Protein AF-A0A7C1UWU3-F1 (afdb_monomer_lite)

Structure (mmCIF, N/CA/C/O backbone):
data_AF-A0A7C1UWU3-F1
#
_entry.id   AF-A0A7C1UWU3-F1
#
loop_
_atom_site.group_PDB
_atom_site.id
_atom_site.type_symbol
_atom_site.label_atom_id
_atom_site.label_alt_id
_atom_site.label_comp_id
_atom_site.label_asym_id
_atom_site.label_entity_id
_atom_site.label_seq_id
_atom_site.pdbx_PDB_ins_code
_atom_site.Cartn_x
_atom_site.Cartn_y
_atom_site.Cartn_z
_atom_site.occupancy
_atom_site.B_iso_or_equiv
_atom_site.auth_seq_id
_atom_site.auth_comp_id
_atom_site.auth_asym_id
_atom_site.auth_atom_id
_atom_site.pdbx_PDB_model_num
ATOM 1 N N . ALA A 1 1 ? 28.062 -10.929 0.035 1.00 31.78 1 ALA A N 1
ATOM 2 C CA . ALA A 1 1 ? 28.561 -9.542 -0.104 1.00 31.78 1 ALA A CA 1
ATOM 3 C C . ALA A 1 1 ? 27.379 -8.578 -0.247 1.00 31.78 1 ALA A C 1
ATOM 5 O O . ALA A 1 1 ? 26.694 -8.608 -1.262 1.00 31.78 1 ALA A O 1
ATOM 6 N N . LYS A 1 2 ? 27.080 -7.777 0.787 1.00 27.52 2 LYS A N 1
ATOM 7 C CA . LYS A 1 2 ? 25.961 -6.815 0.795 1.00 27.52 2 LYS A CA 1
ATOM 8 C C . LYS A 1 2 ? 26.281 -5.651 -0.159 1.00 27.52 2 LYS A C 1
ATOM 10 O O . LYS A 1 2 ? 27.180 -4.862 0.123 1.00 27.52 2 LYS A O 1
ATOM 15 N N . ARG A 1 3 ? 25.595 -5.556 -1.307 1.00 27.92 3 ARG A N 1
ATOM 16 C CA . ARG A 1 3 ? 25.769 -4.448 -2.267 1.00 27.92 3 ARG A CA 1
ATOM 17 C C . ARG A 1 3 ? 25.262 -3.142 -1.642 1.00 27.92 3 ARG A C 1
ATOM 19 O O . ARG A 1 3 ? 24.069 -3.000 -1.390 1.00 27.92 3 ARG A O 1
ATOM 26 N N . LYS A 1 4 ? 26.171 -2.189 -1.404 1.00 30.41 4 LYS A N 1
ATOM 27 C CA . LYS A 1 4 ? 25.843 -0.814 -0.994 1.00 30.41 4 LYS A CA 1
ATOM 28 C C . LYS A 1 4 ? 24.958 -0.162 -2.069 1.00 30.41 4 LYS A C 1
ATOM 30 O O . LYS A 1 4 ? 25.398 0.007 -3.205 1.00 30.41 4 LYS A O 1
ATOM 35 N N . ARG A 1 5 ? 23.715 0.191 -1.709 1.00 31.50 5 ARG A N 1
ATOM 36 C CA . ARG A 1 5 ? 22.799 1.013 -2.521 1.00 31.50 5 ARG A CA 1
ATOM 37 C C . ARG A 1 5 ? 23.449 2.386 -2.734 1.00 31.50 5 ARG A C 1
ATOM 39 O O . ARG A 1 5 ? 23.660 3.122 -1.774 1.00 31.50 5 ARG A O 1
ATOM 46 N N . ARG A 1 6 ? 23.769 2.733 -3.983 1.00 30.64 6 ARG A N 1
ATOM 47 C CA . ARG A 1 6 ? 24.057 4.120 -4.370 1.00 30.64 6 ARG A CA 1
ATOM 48 C C . ARG A 1 6 ? 22.711 4.848 -4.365 1.00 30.64 6 ARG A C 1
ATOM 50 O O . ARG A 1 6 ? 21.836 4.496 -5.150 1.00 30.64 6 ARG A O 1
ATOM 57 N N . LEU A 1 7 ? 22.531 5.791 -3.440 1.00 33.50 7 LEU A N 1
ATOM 58 C CA . LEU A 1 7 ? 21.399 6.717 -3.442 1.00 33.50 7 LEU A C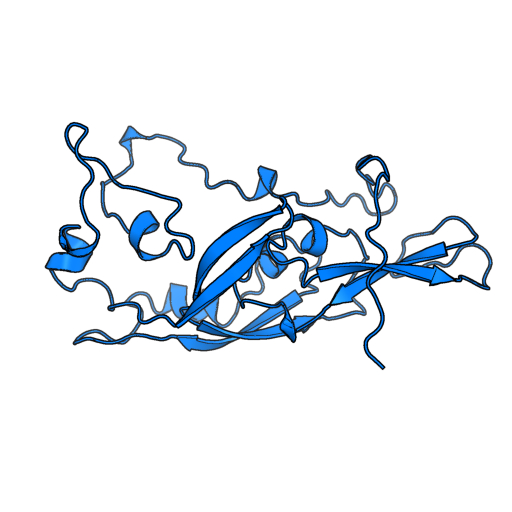A 1
ATOM 59 C C . LEU A 1 7 ? 21.417 7.474 -4.773 1.00 33.50 7 LEU A C 1
ATOM 61 O O . LEU A 1 7 ? 22.346 8.237 -5.034 1.00 33.50 7 LEU A O 1
ATOM 65 N N . ALA A 1 8 ? 20.417 7.227 -5.618 1.00 32.91 8 ALA A N 1
ATOM 66 C CA . ALA A 1 8 ? 20.172 8.009 -6.818 1.00 32.91 8 ALA A CA 1
ATOM 67 C C . ALA A 1 8 ? 19.650 9.387 -6.386 1.00 32.91 8 ALA A C 1
ATOM 69 O O . ALA A 1 8 ? 18.446 9.614 -6.302 1.00 32.91 8 ALA A O 1
ATOM 70 N N . LYS A 1 9 ? 20.569 10.288 -6.025 1.00 35.19 9 LYS A N 1
ATOM 71 C CA . LYS A 1 9 ? 20.257 11.706 -5.870 1.00 35.19 9 LYS A CA 1
ATOM 72 C C . LYS A 1 9 ? 20.085 12.328 -7.255 1.00 35.19 9 LYS A C 1
ATOM 74 O O . LYS A 1 9 ? 20.910 12.112 -8.136 1.00 35.19 9 LYS A O 1
ATOM 79 N N . GLU A 1 10 ? 19.009 13.102 -7.374 1.00 32.78 10 GLU A N 1
ATOM 80 C CA . GLU A 1 10 ? 18.811 14.164 -8.366 1.00 32.78 10 GLU A CA 1
ATOM 81 C C . GLU A 1 10 ? 18.705 13.705 -9.827 1.00 32.78 10 GLU A C 1
ATOM 83 O O . GLU A 1 10 ? 19.495 14.071 -10.689 1.00 32.78 10 GLU A O 1
ATOM 88 N N . ILE A 1 11 ? 17.643 12.957 -10.140 1.00 33.44 11 ILE A N 1
ATOM 89 C CA . ILE A 1 11 ? 17.090 12.959 -11.499 1.00 33.44 11 ILE A CA 1
ATOM 90 C C . ILE A 1 11 ? 15.682 13.526 -11.401 1.00 33.44 11 ILE A C 1
ATOM 92 O O . ILE A 1 11 ? 14.791 12.919 -10.806 1.00 33.44 11 ILE A O 1
ATOM 96 N N . ASN A 1 12 ? 15.538 14.726 -11.959 1.00 33.09 12 ASN A N 1
ATOM 97 C CA . ASN A 1 12 ? 14.307 15.492 -12.061 1.00 33.09 12 ASN A CA 1
ATOM 98 C C . ASN A 1 12 ? 13.163 14.548 -12.470 1.00 33.09 12 ASN A C 1
ATOM 100 O O . ASN A 1 12 ? 13.250 13.885 -13.507 1.00 33.09 12 ASN A O 1
ATOM 104 N N . GLN A 1 13 ? 12.126 14.441 -11.633 1.00 40.03 13 GLN A N 1
ATOM 105 C CA . GLN A 1 13 ? 10.948 13.587 -11.833 1.00 40.03 13 GLN A CA 1
ATOM 106 C C . GLN A 1 13 ? 10.052 14.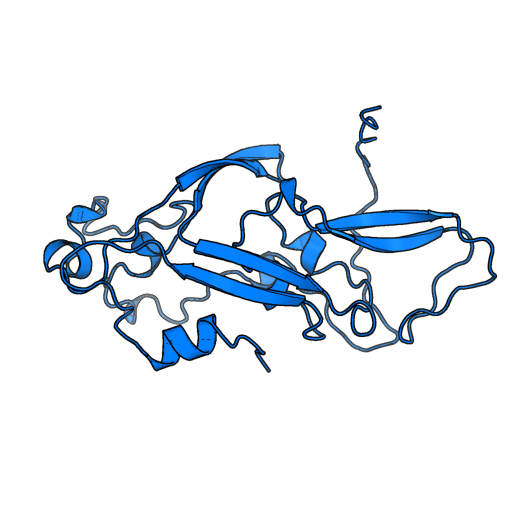141 -12.954 1.00 40.03 13 GLN A C 1
ATOM 108 O O . GLN A 1 13 ? 8.842 14.269 -12.796 1.00 40.03 13 GLN A O 1
ATOM 113 N N . ALA A 1 14 ? 10.640 14.494 -14.097 1.00 36.50 14 ALA A N 1
ATOM 114 C CA . ALA A 1 14 ? 9.899 14.851 -15.285 1.00 36.50 14 ALA A CA 1
ATOM 115 C C . ALA A 1 14 ? 9.075 13.624 -15.676 1.00 36.50 14 ALA A C 1
ATOM 117 O O . ALA A 1 14 ? 9.607 12.605 -16.119 1.00 36.50 14 ALA A O 1
ATOM 118 N N . THR A 1 15 ? 7.777 13.723 -15.400 1.00 37.53 15 THR A N 1
ATOM 119 C CA . THR A 1 15 ? 6.700 12.833 -15.811 1.00 37.53 15 THR A CA 1
ATOM 120 C C . THR A 1 15 ? 7.034 12.239 -17.170 1.00 37.53 15 THR A C 1
ATOM 122 O O . THR A 1 15 ? 6.960 12.928 -18.187 1.00 37.53 15 THR A O 1
ATOM 125 N N . ILE A 1 16 ? 7.415 10.961 -17.199 1.00 41.34 16 ILE A N 1
ATOM 126 C CA . ILE A 1 16 ? 7.408 10.212 -18.449 1.00 41.34 16 ILE A CA 1
ATOM 127 C C . ILE A 1 16 ? 5.922 10.056 -18.765 1.00 41.34 16 ILE A C 1
ATOM 129 O O . ILE A 1 16 ? 5.269 9.132 -18.286 1.00 41.34 16 ILE A O 1
ATOM 133 N N . LYS A 1 17 ? 5.357 11.013 -19.511 1.00 41.16 17 LYS A N 1
ATOM 134 C CA . LYS A 1 17 ? 4.205 10.709 -20.355 1.00 41.16 17 LYS A CA 1
ATOM 135 C C . LYS A 1 17 ? 4.732 9.627 -21.278 1.00 41.16 17 LYS A C 1
ATOM 137 O O . LYS A 1 17 ? 5.687 9.908 -21.987 1.00 41.16 17 LYS A O 1
ATOM 142 N N . ILE A 1 18 ? 4.221 8.404 -21.187 1.00 50.25 18 ILE A N 1
ATOM 143 C CA . ILE A 1 18 ? 4.578 7.341 -22.129 1.00 50.25 18 ILE A CA 1
ATOM 144 C C . ILE A 1 18 ? 3.752 7.640 -23.381 1.00 50.25 18 ILE A C 1
ATOM 146 O O . ILE A 1 18 ? 2.575 7.270 -23.417 1.00 50.25 18 ILE A O 1
ATOM 150 N N . PRO A 1 19 ? 4.286 8.391 -24.362 1.00 46.34 19 PRO A N 1
ATOM 151 C CA . PRO A 1 19 ? 3.475 8.937 -25.445 1.00 46.34 19 PRO A CA 1
ATOM 152 C C . PRO A 1 19 ? 3.012 7.811 -26.376 1.00 46.34 19 PRO A C 1
ATOM 154 O O . PRO A 1 19 ? 1.956 7.912 -26.986 1.00 46.34 19 PRO A O 1
ATOM 157 N N . ASP A 1 20 ? 3.765 6.709 -26.397 1.00 47.09 20 ASP A N 1
ATOM 158 C CA . ASP A 1 20 ? 3.619 5.618 -27.356 1.00 47.09 20 ASP A CA 1
ATOM 159 C C . ASP A 1 20 ? 2.424 4.694 -27.066 1.00 47.09 20 ASP A C 1
ATOM 161 O O . ASP A 1 20 ? 2.007 3.949 -27.945 1.00 47.09 20 ASP A O 1
ATOM 165 N N . VAL A 1 21 ? 1.848 4.728 -25.853 1.00 54.28 21 VAL A N 1
ATOM 166 C CA . VAL A 1 21 ? 0.765 3.798 -25.452 1.00 54.28 21 VAL A CA 1
ATOM 167 C C . VAL A 1 21 ? -0.478 4.504 -24.897 1.00 54.28 21 VAL A C 1
ATOM 169 O O . VAL A 1 21 ? -1.452 3.843 -24.554 1.00 54.28 21 VAL A O 1
ATOM 172 N N . GLY A 1 22 ? -0.466 5.838 -24.773 1.00 57.88 22 GLY A N 1
ATOM 173 C CA . GLY A 1 22 ? -1.615 6.605 -24.267 1.00 57.88 22 GLY A CA 1
ATOM 174 C C . GLY A 1 22 ? -1.996 6.320 -22.805 1.00 57.88 22 GLY A C 1
ATOM 175 O O . GLY A 1 22 ? -3.115 6.614 -22.395 1.00 57.88 22 GLY A O 1
ATOM 176 N N . ILE A 1 23 ? -1.089 5.748 -22.004 1.00 62.03 23 ILE A N 1
ATOM 177 C CA . ILE A 1 23 ? -1.356 5.358 -20.611 1.00 62.03 23 ILE A CA 1
ATOM 178 C C . ILE A 1 23 ? -0.848 6.440 -19.651 1.00 62.03 23 ILE A C 1
ATOM 180 O O . ILE A 1 23 ? 0.330 6.803 -19.666 1.00 62.03 23 ILE A O 1
ATOM 184 N N . LYS A 1 24 ? -1.735 6.927 -18.775 1.00 69.56 24 LYS A N 1
ATOM 185 C CA . LYS A 1 24 ? -1.379 7.835 -17.677 1.00 69.56 24 LYS A CA 1
ATOM 186 C C . LYS A 1 24 ? -0.633 7.059 -16.585 1.00 69.56 24 LYS A C 1
ATOM 188 O O . LYS A 1 24 ? -1.135 6.065 -16.067 1.00 69.56 24 LYS A O 1
ATOM 193 N N . THR A 1 25 ? 0.550 7.535 -16.207 1.00 73.19 25 THR A N 1
ATOM 194 C CA . THR A 1 25 ? 1.254 7.058 -15.008 1.00 73.19 25 THR A CA 1
ATOM 195 C C . THR A 1 25 ? 0.468 7.461 -13.764 1.00 73.19 25 THR A C 1
ATOM 197 O O . THR A 1 25 ? 0.116 8.630 -13.616 1.00 73.19 25 THR A O 1
ATOM 200 N N . ILE A 1 26 ? 0.207 6.497 -12.882 1.00 82.12 26 ILE A N 1
ATOM 201 C CA . ILE A 1 26 ? -0.526 6.710 -11.631 1.00 82.12 26 ILE A CA 1
ATOM 202 C C . ILE A 1 26 ? 0.466 7.133 -10.553 1.00 82.12 26 ILE A C 1
ATOM 204 O O . ILE A 1 26 ? 1.499 6.490 -10.354 1.00 82.12 26 ILE A O 1
ATOM 208 N N . THR A 1 27 ? 0.146 8.221 -9.867 1.00 84.75 27 THR A N 1
ATOM 209 C CA . THR A 1 27 ? 0.944 8.794 -8.785 1.00 84.75 27 THR A CA 1
ATOM 210 C C . THR A 1 27 ? 0.218 8.664 -7.451 1.00 84.75 27 THR A C 1
ATOM 212 O O . THR A 1 27 ? -0.960 8.318 -7.389 1.00 84.75 27 THR A O 1
ATOM 215 N N . THR A 1 28 ? 0.905 8.979 -6.355 1.00 82.19 28 THR A N 1
ATOM 216 C CA . THR A 1 28 ? 0.288 8.999 -5.020 1.00 82.19 28 THR A CA 1
ATOM 217 C C . THR A 1 28 ? -0.867 10.005 -4.927 1.00 82.19 28 THR A C 1
ATOM 219 O O . THR A 1 28 ? -1.817 9.771 -4.185 1.00 82.19 28 THR A O 1
ATOM 222 N N . GLU A 1 29 ? -0.826 11.093 -5.704 1.00 83.62 29 GLU A N 1
ATOM 223 C CA . GLU A 1 29 ? -1.907 12.086 -5.784 1.00 83.62 29 GLU A CA 1
ATOM 224 C C . GLU A 1 29 ? -3.195 11.495 -6.368 1.00 83.62 29 GLU A C 1
ATOM 226 O O . GLU A 1 29 ? -4.283 11.811 -5.896 1.00 83.62 29 GLU A O 1
ATOM 231 N N . ASP A 1 30 ? -3.070 10.576 -7.330 1.00 81.56 30 ASP A N 1
ATOM 232 C CA . ASP A 1 30 ? -4.206 9.882 -7.942 1.00 81.56 30 ASP A CA 1
ATOM 233 C C . ASP A 1 30 ? -4.850 8.844 -6.995 1.00 81.56 30 ASP A C 1
ATOM 235 O O . ASP A 1 30 ? -5.969 8.404 -7.241 1.00 81.56 30 ASP A O 1
ATOM 239 N N . LEU A 1 31 ? -4.165 8.446 -5.911 1.00 75.50 31 LEU A N 1
ATOM 240 C CA . LEU A 1 31 ? -4.648 7.461 -4.928 1.00 75.50 31 LEU A CA 1
ATOM 241 C C . LEU A 1 31 ? -5.271 8.092 -3.672 1.00 75.50 31 LEU A C 1
ATOM 243 O O . LEU A 1 31 ? -5.634 7.372 -2.735 1.00 75.50 31 LEU A O 1
ATOM 247 N N . LYS A 1 32 ? -5.376 9.423 -3.610 1.00 79.44 32 LYS A N 1
ATOM 248 C CA . LYS A 1 32 ? -5.975 10.114 -2.464 1.00 79.44 32 LYS A CA 1
ATOM 249 C C . LYS A 1 32 ? -7.465 9.760 -2.354 1.00 79.44 32 LYS A C 1
ATOM 251 O O . LYS A 1 32 ? -8.198 9.966 -3.321 1.00 79.44 32 LYS A O 1
ATOM 256 N N . PRO A 1 33 ? -7.943 9.263 -1.194 1.00 74.38 33 PRO A N 1
ATOM 257 C CA . PRO A 1 33 ? -9.369 9.045 -0.982 1.00 74.38 33 PRO A CA 1
ATOM 258 C C . PRO A 1 33 ? -10.139 10.356 -1.169 1.00 74.38 33 PRO A C 1
ATOM 260 O O . PRO A 1 33 ? -9.823 11.356 -0.524 1.00 74.38 33 PRO A O 1
ATOM 263 N N . TYR A 1 34 ? -11.142 10.346 -2.044 1.00 74.56 34 TYR A N 1
ATOM 264 C CA . TYR A 1 34 ? -12.033 11.478 -2.276 1.00 74.56 34 TYR A CA 1
ATOM 265 C C . TYR A 1 34 ? -13.351 11.247 -1.536 1.00 74.56 34 TYR A C 1
ATOM 267 O O . TYR A 1 34 ? -13.994 10.215 -1.722 1.00 74.56 34 TYR A O 1
ATOM 275 N N . ILE A 1 35 ? -13.740 12.203 -0.693 1.00 73.38 35 ILE A N 1
ATOM 276 C CA . ILE A 1 35 ? -15.061 12.254 -0.060 1.00 73.38 35 ILE A CA 1
ATOM 277 C C . ILE A 1 35 ? -15.828 13.372 -0.781 1.00 73.38 35 ILE A C 1
ATOM 279 O O . ILE A 1 35 ? -15.511 14.538 -0.542 1.00 73.38 35 ILE A O 1
ATOM 283 N N . PRO A 1 36 ? -16.780 13.052 -1.683 1.00 70.69 36 PRO A N 1
ATOM 284 C CA . PRO A 1 36 ? -17.438 14.056 -2.522 1.00 70.69 36 PRO A CA 1
ATOM 285 C C . PRO A 1 36 ? -18.215 15.102 -1.729 1.00 70.69 36 PRO A C 1
ATOM 287 O O . PRO A 1 36 ? -18.160 16.288 -2.044 1.00 70.69 36 PRO A O 1
ATOM 290 N N . ASN A 1 37 ? -18.903 14.658 -0.678 1.00 83.38 37 ASN A N 1
ATOM 291 C CA . ASN A 1 37 ? -19.651 15.507 0.229 1.00 83.38 37 ASN A CA 1
ATOM 292 C C . ASN A 1 37 ? -19.343 15.094 1.675 1.00 83.38 37 ASN A C 1
ATOM 294 O O . ASN A 1 37 ? -19.708 13.993 2.093 1.00 83.38 37 ASN A O 1
ATOM 298 N N . PRO A 1 38 ? -18.689 15.958 2.464 1.00 80.06 38 PRO A N 1
ATOM 299 C CA . PRO A 1 38 ? -18.443 15.694 3.877 1.00 80.06 38 PRO A CA 1
ATOM 300 C C . PRO A 1 38 ? -19.722 15.456 4.692 1.00 80.06 38 PRO A C 1
ATOM 302 O O . PRO A 1 38 ? -19.664 14.737 5.685 1.00 80.06 38 PRO A O 1
ATOM 305 N N . LEU A 1 39 ? -20.866 16.011 4.268 1.00 85.44 39 LEU A N 1
ATOM 306 C CA . LEU A 1 39 ? -22.159 15.823 4.939 1.00 85.44 39 LEU A CA 1
ATOM 307 C C . LEU A 1 39 ? -22.733 14.410 4.759 1.00 85.44 39 LEU A C 1
ATOM 309 O O . LEU A 1 39 ? -23.583 14.005 5.545 1.00 85.44 39 LEU A O 1
ATOM 313 N N . ASP A 1 40 ? -22.248 13.645 3.776 1.00 85.94 40 ASP A N 1
ATOM 314 C CA . ASP A 1 40 ? -22.653 12.247 3.574 1.00 85.94 40 ASP A CA 1
ATOM 315 C C . ASP A 1 40 ? -21.881 11.289 4.500 1.00 85.94 40 ASP A C 1
ATOM 317 O O . ASP A 1 40 ? -22.204 10.103 4.601 1.00 85.94 40 ASP A O 1
ATOM 321 N N . CYS A 1 41 ? -20.831 11.773 5.175 1.00 85.44 41 CYS A N 1
ATOM 322 C CA . CYS A 1 41 ? -20.079 10.973 6.130 1.00 85.44 41 CYS A CA 1
ATOM 323 C C . CYS A 1 41 ? -20.972 10.600 7.319 1.00 85.44 41 CYS A C 1
ATOM 325 O O . CYS A 1 41 ? -21.351 11.445 8.123 1.00 85.44 41 CYS A O 1
ATOM 327 N N . THR A 1 42 ? -21.241 9.307 7.489 1.00 87.50 42 THR A N 1
ATOM 328 C CA . THR A 1 42 ? -22.073 8.784 8.585 1.00 87.50 42 THR A CA 1
ATOM 329 C C . THR A 1 42 ? -21.311 8.569 9.895 1.00 87.50 42 THR A C 1
ATOM 331 O O . THR A 1 42 ? -21.836 7.949 10.813 1.00 87.50 42 THR A O 1
ATOM 334 N N . TYR A 1 43 ? -20.058 9.032 9.992 1.00 87.75 43 TYR A N 1
ATOM 335 C CA . TYR A 1 43 ? -19.198 8.861 11.173 1.00 87.75 43 TYR A CA 1
ATOM 336 C C . TYR A 1 43 ? -18.947 7.394 11.581 1.00 87.75 43 TYR A C 1
ATOM 338 O O . TYR A 1 43 ? -18.575 7.115 12.717 1.00 87.75 43 TYR A O 1
ATOM 346 N N . CYS A 1 44 ? -19.054 6.439 10.649 1.00 88.75 44 CYS A N 1
ATOM 347 C CA . CYS A 1 44 ? -18.894 5.015 10.972 1.00 88.75 44 CYS A CA 1
ATOM 348 C C . CYS A 1 44 ? -17.481 4.625 11.449 1.00 88.75 44 CYS A C 1
ATOM 350 O O . CYS A 1 44 ? -17.309 3.577 12.054 1.00 88.75 44 CYS A O 1
ATOM 352 N N . GLY A 1 45 ? -16.445 5.415 11.145 1.00 89.62 45 GLY A N 1
ATOM 353 C CA . GLY A 1 45 ? -15.075 5.164 11.613 1.00 89.62 45 GLY A CA 1
ATOM 354 C C . GLY A 1 45 ? -14.320 4.028 10.907 1.00 89.62 45 GLY A C 1
ATOM 355 O O . GLY A 1 45 ? -13.163 3.773 11.237 1.00 89.62 45 GLY A O 1
ATOM 356 N N . THR A 1 46 ? -14.895 3.399 9.875 1.00 88.00 46 THR A N 1
ATOM 357 C CA . THR A 1 46 ? -14.227 2.328 9.098 1.00 88.00 46 THR A CA 1
ATOM 358 C C . THR A 1 46 ? -12.866 2.771 8.543 1.00 88.00 46 THR A C 1
ATOM 360 O O . THR A 1 46 ? -11.901 2.008 8.554 1.00 88.00 46 THR A O 1
ATOM 363 N N . CYS A 1 47 ? -12.757 4.029 8.107 1.00 87.12 47 CYS A N 1
ATOM 364 C CA . CYS A 1 47 ? -11.511 4.614 7.610 1.00 87.12 47 CYS A CA 1
ATOM 365 C C . CYS A 1 47 ? -10.399 4.678 8.675 1.00 87.12 47 CYS A C 1
ATOM 367 O O . CYS A 1 47 ? -9.229 4.524 8.329 1.00 87.12 47 CYS A O 1
ATOM 369 N N . VAL A 1 48 ? -10.744 4.852 9.955 1.00 90.75 48 VAL A N 1
ATOM 370 C CA . VAL A 1 48 ? -9.791 4.850 11.078 1.00 90.75 48 VAL A CA 1
ATOM 371 C C . VAL A 1 48 ? -9.327 3.425 11.375 1.00 90.75 48 VAL A C 1
ATOM 373 O O . VAL A 1 48 ? -8.126 3.172 11.479 1.00 90.75 48 VAL A O 1
ATOM 376 N N . ILE A 1 49 ? -10.274 2.483 11.440 1.00 87.94 49 ILE A N 1
ATOM 377 C CA . ILE A 1 49 ? -10.028 1.067 11.755 1.00 87.94 49 ILE A CA 1
ATOM 378 C C . ILE A 1 49 ? -9.093 0.434 10.719 1.00 87.94 49 ILE A C 1
ATOM 380 O O . ILE A 1 49 ? -8.085 -0.184 11.069 1.00 87.94 49 ILE A O 1
ATOM 384 N N . MET A 1 50 ? -9.404 0.639 9.436 1.00 84.25 50 MET A N 1
ATOM 385 C CA . MET A 1 50 ? -8.705 0.007 8.317 1.00 84.25 50 MET A CA 1
ATOM 386 C C . MET A 1 50 ? -7.378 0.683 7.963 1.00 84.25 50 MET A C 1
ATOM 388 O O . MET A 1 50 ? -6.600 0.117 7.197 1.00 84.25 50 MET A O 1
ATOM 392 N N . CYS A 1 51 ? -7.094 1.890 8.470 1.00 86.75 51 CYS A N 1
ATOM 393 C CA . CYS A 1 51 ? -5.877 2.605 8.100 1.00 86.75 51 CYS A CA 1
ATOM 394 C C . CYS A 1 51 ? -4.635 1.941 8.730 1.00 86.75 51 CYS A C 1
ATOM 396 O O . CYS A 1 51 ? -4.450 2.035 9.950 1.00 86.75 51 CYS A O 1
ATOM 398 N N . PRO A 1 52 ? -3.714 1.362 7.932 1.00 83.81 52 PRO A N 1
ATOM 399 C CA . PRO A 1 52 ? -2.537 0.671 8.463 1.00 83.81 52 PRO A CA 1
ATOM 400 C C . PRO A 1 52 ? -1.509 1.629 9.072 1.00 83.81 52 PRO A C 1
ATOM 402 O O . PRO A 1 52 ? -0.689 1.214 9.884 1.00 83.81 52 PRO A O 1
ATOM 405 N N . PHE A 1 53 ? -1.558 2.912 8.714 1.00 85.94 53 PHE A N 1
ATOM 406 C CA . PHE A 1 53 ? -0.643 3.941 9.213 1.00 85.94 53 PHE A CA 1
ATOM 407 C C . PHE A 1 53 ? -1.265 4.841 10.283 1.00 85.94 53 PHE A C 1
ATOM 409 O O . PHE A 1 53 ? -0.618 5.789 10.717 1.00 85.94 53 PHE A O 1
ATOM 416 N N . SER A 1 54 ? -2.521 4.591 10.676 1.00 87.38 54 SER A N 1
ATOM 417 C CA . SER A 1 54 ? -3.276 5.476 11.578 1.00 87.38 54 SER A CA 1
ATOM 418 C C . SER A 1 54 ? -3.275 6.945 11.110 1.00 87.38 54 SER A C 1
ATOM 420 O O . SER A 1 54 ? -3.206 7.873 11.911 1.00 87.38 54 SER A O 1
ATOM 422 N N . ALA A 1 55 ? -3.320 7.155 9.790 1.00 86.94 55 ALA A N 1
ATOM 423 C CA . ALA A 1 55 ? -3.264 8.473 9.158 1.00 86.94 55 ALA A CA 1
ATOM 424 C C . ALA A 1 55 ? -4.596 9.239 9.233 1.00 86.94 55 ALA A C 1
ATOM 426 O O . ALA A 1 55 ? -4.620 10.446 9.007 1.00 86.94 55 ALA A O 1
ATOM 427 N N . ILE A 1 56 ? -5.696 8.544 9.534 1.00 89.00 56 ILE A N 1
ATOM 428 C CA . ILE A 1 56 ? -7.044 9.108 9.613 1.00 89.00 56 ILE A CA 1
ATOM 429 C C . ILE A 1 56 ? -7.491 9.072 11.072 1.00 89.00 56 ILE A C 1
ATOM 431 O O . ILE A 1 56 ? -7.359 8.041 11.731 1.00 89.00 56 ILE A O 1
ATOM 435 N N . LYS A 1 57 ? -8.025 10.194 11.560 1.00 90.38 57 LYS A N 1
ATOM 436 C CA . LYS A 1 57 ? -8.638 10.326 12.886 1.00 90.38 57 LYS A CA 1
ATOM 437 C C . LYS A 1 57 ? -10.088 10.756 12.720 1.00 90.38 57 LYS A C 1
ATOM 439 O O . LYS A 1 57 ? -10.372 11.604 11.876 1.00 90.38 57 LYS A O 1
ATOM 444 N N . LEU A 1 58 ? -10.976 10.194 13.532 1.00 90.94 58 LEU A N 1
ATOM 445 C CA . LEU A 1 58 ? -12.356 10.649 13.641 1.00 90.94 58 LEU A CA 1
ATOM 446 C C . LEU A 1 58 ? -12.444 11.623 14.817 1.00 90.94 58 LEU A C 1
ATOM 448 O O . LEU A 1 58 ? -11.890 11.350 15.882 1.00 90.94 58 LEU A O 1
ATOM 452 N N . LYS A 1 59 ? -13.112 12.757 14.609 1.00 91.25 59 LYS A N 1
ATOM 453 C CA . LYS A 1 59 ? -13.377 13.732 15.664 1.00 91.25 59 LYS A CA 1
ATOM 454 C C . LYS A 1 59 ? -14.867 13.962 15.818 1.00 91.25 59 LYS A C 1
ATOM 456 O O . LYS A 1 59 ? -15.574 13.998 14.813 1.00 91.25 59 LYS A O 1
ATOM 461 N N . LYS A 1 60 ? -15.310 14.170 17.050 1.00 89.69 60 LYS A N 1
ATOM 462 C CA . LYS A 1 60 ? -16.663 14.599 17.389 1.00 89.69 60 LYS A CA 1
ATOM 463 C C . LYS A 1 60 ? -16.533 15.776 18.346 1.00 89.69 60 LYS A C 1
ATOM 465 O O . LYS A 1 60 ? -15.812 15.656 19.326 1.00 89.69 60 LYS A O 1
ATOM 470 N N . ASP A 1 61 ? -17.160 16.902 18.010 1.00 91.19 61 ASP A N 1
ATOM 471 C CA . ASP A 1 61 ? -17.081 18.134 18.807 1.00 91.19 61 ASP A CA 1
ATOM 472 C C . ASP A 1 61 ? -15.621 18.533 19.127 1.00 91.19 61 ASP A C 1
ATOM 474 O O . ASP A 1 61 ? -15.261 18.827 20.259 1.00 91.19 61 ASP A O 1
ATOM 478 N N . ASP A 1 62 ? -14.755 18.473 18.104 1.00 90.94 62 ASP A N 1
ATOM 479 C CA . ASP A 1 62 ? -13.297 18.705 18.139 1.00 90.94 62 ASP A CA 1
ATOM 480 C C . ASP A 1 62 ? -12.432 17.719 18.944 1.00 90.94 62 ASP A C 1
ATOM 482 O O . ASP A 1 62 ? -11.202 17.693 18.762 1.00 90.94 62 ASP A O 1
ATOM 486 N N . GLU A 1 63 ? -13.049 16.832 19.716 1.00 93.88 63 GLU A N 1
ATOM 487 C CA . GLU A 1 63 ? -12.382 15.765 20.455 1.00 93.88 63 GLU A CA 1
ATOM 488 C C . GLU A 1 63 ? -12.122 14.544 19.569 1.00 93.88 63 GLU A C 1
ATOM 490 O O . GLU A 1 63 ? -12.926 14.177 18.710 1.00 93.88 63 GLU A O 1
ATOM 495 N N . VAL A 1 64 ? -10.958 13.913 19.742 1.00 94.50 64 VAL A N 1
ATOM 496 C CA . VAL A 1 64 ? -10.613 12.688 19.010 1.00 94.50 64 VAL A CA 1
ATOM 497 C C . VAL A 1 64 ? -11.362 11.519 19.635 1.00 94.50 64 VAL A C 1
ATOM 499 O O . VAL A 1 64 ? -11.244 11.280 20.830 1.00 94.50 64 VAL A O 1
ATOM 502 N N . VAL A 1 65 ? -12.092 10.772 18.808 1.00 93.38 65 VAL A N 1
ATOM 503 C CA . VAL A 1 65 ? -12.714 9.515 19.227 1.00 93.38 65 VAL A CA 1
ATOM 504 C C . VAL A 1 65 ? -11.650 8.423 19.166 1.00 93.38 65 VAL A C 1
ATOM 506 O O . VAL A 1 65 ? -11.100 8.149 18.092 1.00 93.38 65 VAL A O 1
ATOM 509 N N . GLU A 1 66 ? -11.342 7.813 20.308 1.00 93.25 66 GLU A N 1
ATOM 510 C CA . GLU A 1 66 ? -10.400 6.698 20.372 1.00 93.25 66 GLU A CA 1
ATOM 511 C C . GLU A 1 66 ? -10.951 5.474 19.635 1.00 93.25 66 GLU A C 1
ATOM 513 O O . GLU A 1 66 ? -12.159 5.268 19.532 1.00 93.25 66 GLU A O 1
ATOM 518 N N . LEU A 1 67 ? -10.058 4.630 19.108 1.00 89.56 67 LEU A N 1
ATOM 519 C CA . LEU A 1 67 ? -10.439 3.494 18.257 1.00 89.56 67 LEU A CA 1
ATOM 520 C C . LEU A 1 67 ? -11.478 2.573 18.918 1.00 89.56 67 LEU A C 1
ATOM 522 O O . LEU A 1 67 ? -12.379 2.093 18.235 1.00 89.56 67 LEU A O 1
ATOM 526 N N . ASN A 1 68 ? -11.350 2.340 20.226 1.00 90.50 68 ASN A N 1
ATOM 527 C CA . ASN A 1 68 ? -12.247 1.466 20.985 1.00 90.50 68 ASN A CA 1
ATOM 528 C C . ASN A 1 68 ? -13.627 2.090 21.235 1.00 90.50 68 ASN A C 1
ATOM 530 O O . ASN A 1 68 ? -14.579 1.349 21.460 1.00 90.50 68 ASN A O 1
ATOM 534 N N . ASP A 1 69 ? -13.738 3.418 21.153 1.00 93.31 69 ASP A N 1
ATOM 535 C CA . ASP A 1 69 ? -14.974 4.166 21.406 1.00 93.31 69 ASP A CA 1
ATOM 536 C C . ASP A 1 69 ? -15.771 4.428 20.119 1.00 93.31 69 ASP A C 1
ATOM 538 O O . ASP A 1 69 ? -16.906 4.906 20.157 1.00 93.31 69 ASP A O 1
ATOM 542 N N . ILE A 1 70 ? -15.208 4.090 18.954 1.00 91.81 70 ILE A N 1
ATOM 543 C CA . ILE A 1 70 ? -15.940 4.102 17.686 1.00 91.81 70 ILE A CA 1
ATOM 544 C C . ILE A 1 70 ? -17.076 3.078 17.771 1.00 91.81 70 ILE A C 1
ATOM 546 O O . ILE A 1 70 ? -16.843 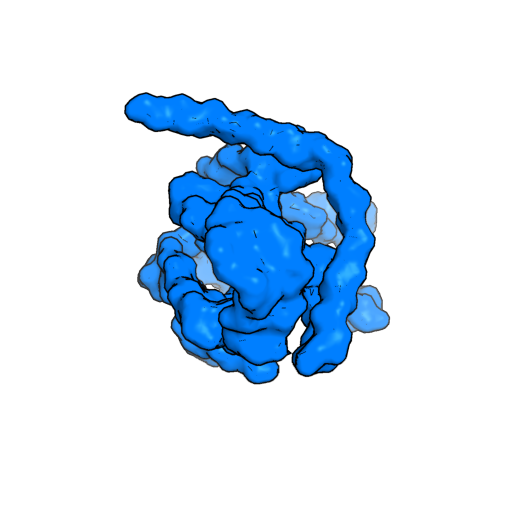1.903 18.038 1.00 91.81 70 ILE A O 1
ATOM 550 N N . GLU A 1 71 ? -18.304 3.503 17.471 1.00 89.31 71 GLU A N 1
ATOM 551 C CA . GLU A 1 71 ? -19.519 2.719 17.726 1.00 89.31 71 GLU A CA 1
ATOM 552 C C . GLU A 1 71 ? -19.495 1.305 17.119 1.00 89.31 71 GLU A C 1
ATOM 554 O O . GLU A 1 71 ? -19.865 0.342 17.791 1.00 89.31 71 GLU A O 1
ATOM 559 N N . ILE A 1 72 ? -19.006 1.145 15.882 1.00 86.94 72 ILE A N 1
ATOM 560 C CA . ILE A 1 72 ? -18.909 -0.177 15.234 1.00 86.94 72 ILE A CA 1
ATOM 561 C C . ILE A 1 72 ? -17.839 -1.084 15.862 1.00 86.94 72 ILE A C 1
ATOM 563 O O . ILE A 1 72 ? -17.934 -2.304 15.737 1.00 86.94 72 ILE A O 1
ATOM 567 N N . VAL A 1 73 ? -16.841 -0.508 16.541 1.00 88.12 73 VAL A N 1
ATOM 568 C CA . VAL A 1 73 ? -15.814 -1.241 17.297 1.00 88.12 73 VAL A CA 1
ATOM 569 C C . VAL A 1 73 ? -16.354 -1.604 18.675 1.00 88.12 73 VAL A C 1
ATOM 571 O O . VAL A 1 73 ? -16.369 -2.780 19.020 1.00 88.12 73 VAL A O 1
ATOM 574 N N . ALA A 1 74 ? -16.873 -0.625 19.424 1.00 89.25 74 ALA A N 1
ATOM 575 C CA . ALA A 1 74 ? -17.438 -0.818 20.760 1.00 89.25 74 ALA A CA 1
ATOM 576 C C . ALA A 1 74 ? -18.566 -1.863 20.782 1.00 89.25 74 ALA A C 1
ATOM 578 O O . ALA A 1 74 ? -18.678 -2.650 21.720 1.00 89.25 74 ALA A O 1
ATOM 579 N N . LYS A 1 75 ? -19.395 -1.896 19.730 1.00 87.44 75 LYS A N 1
ATOM 580 C CA . LYS A 1 75 ? -20.491 -2.864 19.576 1.00 87.44 75 LYS A CA 1
ATOM 581 C C . LYS A 1 75 ? -20.067 -4.190 18.930 1.00 87.44 75 LYS A C 1
ATOM 583 O O . LYS A 1 75 ? -20.935 -5.009 18.648 1.00 87.44 75 LYS A O 1
ATOM 588 N N . ASN A 1 76 ? -18.773 -4.407 18.676 1.00 82.94 76 ASN A N 1
ATOM 589 C CA . ASN A 1 76 ? -18.234 -5.598 18.005 1.00 82.94 76 ASN A CA 1
ATOM 590 C C . ASN A 1 76 ? -18.909 -5.906 16.652 1.00 82.94 76 ASN A C 1
ATOM 592 O O . ASN A 1 76 ? -19.081 -7.064 16.287 1.00 82.94 76 ASN A O 1
ATOM 596 N N . VAL A 1 77 ? -19.299 -4.874 15.893 1.00 82.94 77 VAL A N 1
ATOM 597 C CA . VAL A 1 77 ? -19.942 -5.028 14.571 1.00 82.94 77 VAL A CA 1
ATOM 598 C C . VAL A 1 77 ? -18.914 -5.383 13.491 1.00 82.94 77 VAL A C 1
ATOM 600 O O . VAL A 1 77 ? -19.255 -5.973 12.467 1.00 82.94 77 VAL A O 1
ATOM 603 N N . VAL A 1 78 ? -17.645 -5.036 13.710 1.00 82.44 78 VAL A N 1
ATOM 604 C CA . VAL A 1 78 ? -16.526 -5.384 12.827 1.00 82.44 78 VAL A CA 1
ATOM 605 C C . VAL A 1 78 ? -15.550 -6.343 13.512 1.00 82.44 78 VAL A C 1
ATOM 607 O O . VAL A 1 78 ? -15.395 -6.280 14.733 1.00 82.44 78 VAL A O 1
ATOM 610 N N . PRO A 1 79 ? -14.843 -7.202 12.747 1.00 83.94 79 PRO A N 1
ATOM 611 C CA . PRO A 1 79 ? -13.782 -8.037 13.298 1.00 83.94 79 PRO A CA 1
ATOM 612 C C . PRO A 1 79 ? -12.696 -7.179 13.944 1.00 83.94 79 PRO A C 1
ATOM 614 O O . PRO A 1 79 ? -12.290 -6.146 13.398 1.00 83.94 79 PRO A O 1
ATOM 617 N N . LYS A 1 80 ? -12.141 -7.655 15.061 1.00 86.94 80 LYS A N 1
ATOM 618 C CA . LYS A 1 80 ? -10.931 -7.049 15.611 1.00 86.94 80 LYS A CA 1
ATOM 619 C C . LYS A 1 80 ? -9.770 -7.366 14.674 1.00 86.94 80 LYS A C 1
ATOM 621 O O . LYS A 1 80 ? -9.429 -8.530 14.477 1.00 86.94 80 LYS A O 1
ATOM 626 N N . LEU A 1 81 ? -9.170 -6.329 14.093 1.00 86.94 81 LEU A N 1
ATOM 627 C CA . LEU A 1 81 ? -7.996 -6.468 13.235 1.00 86.94 81 LEU A CA 1
ATOM 628 C C . LEU A 1 81 ? -6.746 -6.635 14.098 1.00 86.94 81 LEU A C 1
ATOM 630 O O . LEU A 1 81 ? -6.268 -5.679 14.712 1.00 86.94 81 LEU A O 1
ATOM 634 N N . GLU A 1 82 ? -6.211 -7.847 14.120 1.00 90.38 82 GLU A N 1
ATOM 635 C CA . GLU A 1 82 ? -4.908 -8.123 14.710 1.00 90.38 82 GLU A CA 1
ATOM 636 C C . GLU A 1 82 ? -3.812 -7.690 13.733 1.00 90.38 82 GLU A C 1
ATOM 638 O O . GLU A 1 82 ? -3.977 -7.735 12.511 1.00 90.38 82 GLU A O 1
ATOM 643 N N . PHE A 1 83 ? -2.674 -7.235 14.251 1.00 91.00 83 PHE A N 1
ATOM 644 C CA . PHE A 1 83 ? -1.594 -6.766 13.393 1.00 91.00 83 PHE A CA 1
ATOM 645 C C . PHE A 1 83 ? -0.217 -7.001 13.985 1.00 91.00 83 PHE A C 1
ATOM 647 O O . PHE A 1 83 ? 0.001 -6.961 15.192 1.00 91.00 83 PHE A O 1
ATOM 654 N N . SER A 1 84 ? 0.749 -7.158 13.088 1.00 90.56 84 SER A N 1
ATOM 655 C CA . SER A 1 84 ? 2.164 -7.054 13.424 1.00 90.56 84 SER A CA 1
ATOM 656 C C . SER A 1 84 ? 2.627 -5.625 13.139 1.00 90.56 84 SER A C 1
ATOM 658 O O . SER A 1 84 ? 2.464 -5.131 12.021 1.00 90.56 84 SER A O 1
ATOM 660 N N . ALA A 1 85 ? 3.185 -4.940 14.138 1.00 91.00 85 ALA A N 1
ATOM 661 C CA . ALA A 1 85 ? 3.748 -3.609 13.942 1.00 91.00 85 ALA A CA 1
ATOM 662 C C . ALA A 1 85 ? 5.110 -3.710 13.239 1.00 91.00 85 ALA A C 1
ATOM 664 O O . ALA A 1 85 ? 6.018 -4.386 13.723 1.00 91.00 85 ALA A O 1
ATOM 665 N N . LYS A 1 86 ? 5.269 -3.019 12.108 1.00 87.44 86 LYS A N 1
ATOM 666 C CA . LYS A 1 86 ? 6.530 -2.939 11.360 1.00 87.44 86 LYS A CA 1
ATOM 667 C C . LYS A 1 86 ? 6.994 -1.493 11.270 1.00 87.44 86 LYS A C 1
ATOM 669 O O . LYS A 1 86 ? 6.241 -0.620 10.840 1.00 87.44 86 LYS A O 1
ATOM 674 N N . LYS A 1 87 ? 8.248 -1.239 11.649 1.00 89.19 87 LYS A N 1
ATOM 675 C CA . LYS A 1 87 ? 8.913 0.037 11.367 1.00 89.19 87 LYS A CA 1
ATOM 676 C C . LYS A 1 87 ? 9.343 0.055 9.911 1.00 89.19 87 LYS A C 1
ATOM 678 O O . LYS A 1 87 ? 10.012 -0.868 9.452 1.00 89.19 87 LYS A O 1
ATOM 683 N N . VAL A 1 88 ? 8.944 1.094 9.194 1.00 86.31 88 VAL A N 1
ATOM 684 C CA . VAL A 1 88 ? 9.201 1.237 7.765 1.00 86.31 88 VAL A CA 1
ATOM 685 C C . VAL A 1 88 ? 9.884 2.566 7.489 1.00 86.31 88 VAL A C 1
ATOM 687 O O . VAL A 1 88 ? 9.368 3.634 7.824 1.00 86.31 88 VAL A O 1
ATOM 690 N N . ALA A 1 89 ? 11.050 2.497 6.851 1.00 87.38 89 ALA A N 1
ATOM 691 C CA . ALA A 1 89 ? 11.682 3.661 6.254 1.00 87.38 89 ALA A CA 1
ATOM 692 C C . ALA A 1 89 ? 10.927 3.989 4.965 1.00 87.38 89 ALA A C 1
ATOM 694 O O . ALA A 1 89 ? 10.916 3.187 4.028 1.00 87.38 89 ALA A O 1
ATOM 695 N N . CYS A 1 90 ? 10.240 5.127 4.948 1.00 82.94 90 CYS A N 1
ATOM 696 C CA . CYS A 1 90 ? 9.437 5.516 3.803 1.00 82.94 90 CYS A CA 1
ATOM 697 C C . CYS A 1 90 ? 10.258 6.303 2.776 1.00 82.94 90 CYS A C 1
ATOM 699 O O . CYS A 1 90 ? 11.247 6.950 3.120 1.00 82.94 90 CYS A O 1
ATOM 701 N N . LYS A 1 91 ? 9.799 6.302 1.519 1.00 81.25 91 LYS A N 1
ATOM 702 C CA . LYS A 1 91 ? 10.406 7.037 0.392 1.00 81.25 91 LYS A CA 1
ATOM 703 C C . LYS A 1 91 ? 10.632 8.531 0.674 1.00 81.25 91 LYS A C 1
ATOM 705 O O . LYS A 1 91 ? 11.574 9.117 0.156 1.00 81.25 91 LYS A O 1
ATOM 710 N N . ASP A 1 92 ? 9.802 9.153 1.511 1.00 82.12 92 ASP A N 1
ATOM 711 C CA . ASP A 1 92 ? 9.933 10.560 1.919 1.00 82.12 92 ASP A CA 1
ATOM 712 C C . ASP A 1 92 ? 10.949 10.790 3.056 1.00 82.12 92 ASP A C 1
ATOM 714 O O . ASP A 1 92 ? 10.996 11.871 3.641 1.00 82.12 92 ASP A O 1
ATOM 718 N N . GLY A 1 93 ? 11.744 9.773 3.399 1.00 84.94 93 GLY A N 1
ATOM 719 C CA . GLY A 1 93 ? 12.755 9.820 4.454 1.00 84.94 93 GLY A CA 1
ATOM 720 C C . GLY A 1 93 ? 12.190 9.713 5.870 1.00 84.94 93 GLY A C 1
ATOM 721 O O . GLY A 1 93 ? 12.959 9.698 6.829 1.00 84.94 93 GLY A O 1
ATOM 722 N N . LYS A 1 94 ? 10.863 9.622 6.028 1.00 86.88 94 LYS A N 1
ATOM 723 C CA . LYS A 1 94 ? 10.224 9.487 7.339 1.00 86.88 94 LYS A CA 1
ATOM 724 C C . LYS A 1 94 ? 10.148 8.022 7.742 1.00 86.88 94 LYS A C 1
ATOM 726 O O . LYS A 1 94 ? 9.721 7.168 6.965 1.00 86.88 94 LYS A O 1
ATOM 731 N N . GLU A 1 95 ? 10.503 7.736 8.987 1.00 89.88 95 GLU A N 1
ATOM 732 C CA . GLU A 1 95 ? 10.169 6.455 9.599 1.00 89.88 95 GLU A CA 1
ATOM 733 C C . GLU A 1 95 ? 8.698 6.479 10.026 1.00 89.88 95 GLU A C 1
ATOM 735 O O . GLU A 1 95 ? 8.224 7.444 10.629 1.00 89.88 95 GLU A O 1
ATOM 740 N N . ARG A 1 96 ? 7.958 5.422 9.691 1.00 88.25 96 ARG A N 1
ATOM 741 C CA . ARG A 1 96 ? 6.577 5.223 10.141 1.00 88.25 96 ARG A CA 1
ATOM 742 C C . ARG A 1 96 ? 6.439 3.849 10.776 1.00 88.25 96 ARG A C 1
ATOM 744 O O . ARG A 1 96 ? 7.166 2.920 10.429 1.00 88.25 96 ARG A O 1
ATOM 751 N N . VAL A 1 97 ? 5.470 3.709 11.673 1.00 89.69 97 VAL A N 1
ATOM 752 C CA . VAL A 1 97 ? 5.014 2.400 12.144 1.00 89.69 97 VAL A CA 1
ATOM 753 C C . VAL A 1 97 ? 3.774 2.027 11.349 1.00 89.69 97 VAL A C 1
ATOM 755 O O . VAL A 1 97 ? 2.810 2.788 11.292 1.00 89.69 97 VAL A O 1
ATOM 758 N N . MET A 1 98 ? 3.816 0.863 10.718 1.00 88.81 98 MET A N 1
ATOM 759 C CA . MET A 1 98 ? 2.700 0.294 9.983 1.00 88.81 98 MET A CA 1
ATOM 760 C C . MET A 1 98 ? 2.115 -0.889 10.755 1.00 88.81 98 MET A C 1
ATOM 762 O O . MET A 1 98 ? 2.851 -1.725 11.275 1.00 88.81 98 MET A O 1
ATOM 766 N N . LYS A 1 99 ? 0.788 -0.986 10.766 1.00 90.44 99 LYS A N 1
ATOM 767 C CA . LYS A 1 99 ? 0.018 -2.150 11.200 1.00 90.44 99 LYS A CA 1
ATOM 768 C C . LYS A 1 99 ? -0.162 -3.100 10.012 1.00 90.44 99 LYS A C 1
ATOM 770 O O . LYS A 1 99 ? -0.872 -2.774 9.061 1.00 90.44 99 LYS A O 1
ATOM 775 N N . GLN A 1 100 ? 0.504 -4.254 10.038 1.00 89.00 100 GLN A N 1
ATOM 776 C CA . GLN A 1 100 ? 0.353 -5.280 9.006 1.00 89.00 100 GLN A CA 1
ATOM 777 C C . GLN A 1 100 ? -0.738 -6.283 9.402 1.00 89.00 100 GLN A C 1
ATOM 779 O O . GLN A 1 100 ? -0.517 -7.137 10.261 1.00 89.00 100 GLN A O 1
ATOM 784 N N . TYR A 1 101 ? -1.896 -6.171 8.749 1.00 86.56 101 TYR A N 1
ATOM 785 C CA . TYR A 1 101 ? -3.088 -6.997 8.996 1.00 86.56 101 TYR A CA 1
ATOM 786 C C . TYR A 1 101 ? -3.152 -8.280 8.156 1.00 86.56 101 TYR A C 1
ATOM 788 O O . TYR A 1 101 ? -3.986 -9.143 8.409 1.00 86.56 101 TYR A O 1
ATOM 796 N N . LEU A 1 102 ? -2.320 -8.383 7.118 1.00 86.69 102 LEU A N 1
ATOM 797 C CA . LEU A 1 102 ? -2.388 -9.435 6.105 1.00 86.69 102 LEU A CA 1
ATOM 798 C C . LEU A 1 102 ? -1.044 -10.151 6.002 1.00 86.69 102 LEU A C 1
ATOM 800 O O . LEU A 1 102 ? -0.004 -9.486 6.010 1.00 86.69 102 LEU A O 1
ATOM 804 N N . ASP A 1 103 ? -1.093 -11.468 5.828 1.00 88.12 103 ASP A N 1
ATOM 805 C CA . ASP A 1 103 ? 0.001 -12.229 5.226 1.00 88.12 103 ASP A CA 1
ATOM 806 C C . ASP A 1 103 ? -0.390 -12.507 3.773 1.00 88.12 103 ASP A C 1
ATOM 808 O O . ASP A 1 103 ? -1.478 -13.015 3.485 1.00 88.12 103 ASP A O 1
ATOM 812 N N . ALA A 1 104 ? 0.452 -12.056 2.850 1.00 90.19 104 ALA A N 1
ATOM 813 C CA . ALA A 1 104 ? 0.166 -12.079 1.426 1.00 90.19 104 ALA A CA 1
ATOM 814 C C . ALA A 1 104 ? 1.468 -12.097 0.621 1.00 90.19 104 ALA A C 1
ATOM 816 O O . ALA A 1 104 ? 2.549 -11.822 1.146 1.00 90.19 104 ALA A O 1
ATOM 817 N N . LYS A 1 105 ? 1.347 -12.335 -0.682 1.00 91.38 105 LYS A N 1
ATOM 818 C CA . LYS A 1 105 ? 2.451 -12.319 -1.642 1.00 91.38 105 LYS A CA 1
ATOM 819 C C . LYS A 1 105 ? 2.115 -11.421 -2.827 1.00 91.38 105 LYS A C 1
ATOM 821 O O . LYS A 1 105 ? 0.959 -11.335 -3.240 1.00 91.38 105 LYS A O 1
ATOM 826 N N . ILE A 1 106 ? 3.125 -10.740 -3.366 1.00 93.31 106 ILE A N 1
ATOM 827 C CA . ILE A 1 106 ? 3.007 -10.000 -4.624 1.00 93.31 106 ILE A CA 1
ATOM 828 C C . ILE A 1 106 ? 3.553 -10.861 -5.759 1.00 93.31 106 ILE A C 1
ATOM 830 O O . ILE A 1 106 ? 4.666 -11.378 -5.679 1.00 93.31 106 ILE A O 1
ATOM 834 N N . GLU A 1 107 ? 2.780 -10.975 -6.832 1.00 93.81 107 GLU A N 1
ATOM 835 C CA . GLU A 1 107 ? 3.192 -11.621 -8.075 1.00 93.81 107 GLU A CA 1
ATOM 836 C C . GLU A 1 107 ? 3.132 -10.614 -9.219 1.00 93.81 107 GLU A C 1
ATOM 838 O O . GLU A 1 107 ? 2.217 -9.791 -9.292 1.00 93.81 107 GLU A O 1
ATOM 843 N N . VAL A 1 108 ? 4.139 -10.649 -10.094 1.00 92.12 108 VAL A N 1
ATOM 844 C CA . VAL A 1 108 ? 4.272 -9.706 -11.207 1.00 92.12 108 VAL A CA 1
ATOM 845 C C . VAL A 1 108 ? 4.337 -10.473 -12.521 1.00 92.12 108 VAL A C 1
ATOM 847 O O . VAL A 1 108 ? 5.243 -11.278 -12.731 1.00 92.12 108 VAL A O 1
ATOM 850 N N . ASP A 1 109 ? 3.398 -10.179 -13.413 1.00 91.00 109 ASP A N 1
ATOM 851 C CA . ASP A 1 109 ? 3.413 -10.586 -14.813 1.00 91.00 109 ASP A CA 1
ATOM 852 C C . ASP A 1 109 ? 4.333 -9.626 -15.587 1.00 91.00 109 ASP A C 1
ATOM 854 O O . ASP A 1 109 ? 3.965 -8.511 -15.978 1.00 91.00 109 ASP A O 1
ATOM 858 N N . TRP A 1 110 ? 5.588 -10.041 -15.758 1.00 87.94 110 TRP A N 1
ATOM 859 C CA . TRP A 1 110 ? 6.603 -9.236 -16.435 1.00 87.94 110 TRP A CA 1
ATOM 860 C C . TRP A 1 110 ? 6.354 -9.095 -17.942 1.00 87.94 110 TRP A C 1
ATOM 862 O O . TRP A 1 110 ? 6.895 -8.168 -18.545 1.00 87.94 110 TRP A O 1
ATOM 872 N N . ASP A 1 111 ? 5.507 -9.931 -18.539 1.00 85.88 111 ASP A N 1
ATOM 873 C CA . ASP A 1 111 ? 5.144 -9.829 -19.953 1.00 85.88 111 ASP A CA 1
ATOM 874 C C . ASP A 1 111 ? 4.079 -8.747 -20.178 1.00 85.88 111 ASP A C 1
ATOM 876 O O . ASP A 1 111 ? 4.043 -8.120 -21.234 1.00 85.88 111 ASP A O 1
ATOM 880 N N . LYS A 1 112 ? 3.268 -8.425 -19.162 1.00 84.56 112 LYS A N 1
ATOM 881 C CA . LYS A 1 112 ? 2.346 -7.270 -19.186 1.00 84.56 112 LYS A CA 1
ATOM 882 C C . LYS A 1 112 ? 2.965 -5.970 -18.687 1.00 84.56 112 LYS A C 1
ATOM 884 O O . LYS A 1 112 ? 2.468 -4.883 -18.995 1.00 84.56 112 LYS A O 1
ATOM 889 N N . CYS A 1 113 ? 4.022 -6.052 -17.882 1.00 86.12 113 CYS A N 1
ATOM 890 C CA . CYS A 1 113 ? 4.660 -4.881 -17.294 1.00 86.12 113 CYS A CA 1
ATOM 891 C C . CYS A 1 113 ? 5.254 -3.977 -18.379 1.00 86.12 113 CYS A C 1
ATOM 893 O O . CYS A 1 113 ? 6.145 -4.375 -19.113 1.00 86.12 113 CYS A O 1
ATOM 895 N N . ILE A 1 114 ? 4.831 -2.719 -18.449 1.00 81.94 114 ILE A N 1
ATOM 896 C CA . ILE A 1 114 ? 5.367 -1.749 -19.421 1.00 81.94 114 ILE A CA 1
ATOM 897 C C . ILE A 1 114 ? 6.453 -0.837 -18.829 1.00 81.94 114 ILE A C 1
ATOM 899 O O . ILE A 1 114 ? 6.842 0.152 -19.436 1.00 81.94 114 ILE A O 1
ATOM 903 N N . SER A 1 115 ? 6.931 -1.133 -17.615 1.00 84.25 115 SER A N 1
ATOM 904 C CA . SER A 1 115 ? 7.889 -0.293 -16.875 1.00 84.25 115 SER A CA 1
ATOM 905 C C . SER A 1 115 ? 7.481 1.190 -16.771 1.00 84.25 115 SER A C 1
ATOM 907 O O . SER A 1 115 ? 8.324 2.078 -16.823 1.00 84.25 115 SER A O 1
ATOM 909 N N . CYS A 1 116 ? 6.189 1.476 -16.560 1.00 82.81 116 CYS A N 1
ATOM 910 C CA . CYS A 1 116 ? 5.688 2.848 -16.377 1.00 82.81 116 CYS A CA 1
ATOM 911 C C . CYS A 1 116 ? 6.070 3.492 -15.034 1.00 82.81 116 CYS A C 1
ATOM 913 O O . CYS A 1 116 ? 5.881 4.689 -14.840 1.00 82.81 116 CYS A O 1
ATOM 915 N N . PHE A 1 117 ? 6.611 2.699 -14.106 1.00 88.75 117 PHE A N 1
ATOM 916 C CA . PHE A 1 117 ? 7.046 3.111 -12.770 1.00 88.75 117 PHE A CA 1
ATOM 917 C C . PHE A 1 117 ? 5.949 3.608 -11.818 1.00 88.75 117 PHE A C 1
ATOM 919 O O . PHE A 1 117 ? 6.301 4.023 -10.718 1.00 88.75 117 PHE A O 1
ATOM 926 N N . SER A 1 118 ? 4.657 3.487 -12.151 1.00 90.00 118 SER A N 1
ATOM 927 C CA . SER A 1 118 ? 3.563 3.808 -11.216 1.00 90.00 118 SER A CA 1
ATOM 928 C C . SER A 1 118 ? 3.706 3.054 -9.889 1.00 90.00 118 SER A C 1
ATOM 930 O O . SER A 1 118 ? 3.621 3.648 -8.821 1.00 90.00 118 SER A O 1
ATOM 932 N N . CYS A 1 119 ? 4.021 1.752 -9.933 1.00 93.25 119 CYS A N 1
ATOM 933 C CA . CYS A 1 119 ? 4.216 0.943 -8.726 1.00 93.25 119 CYS A CA 1
ATOM 934 C C . CYS A 1 119 ? 5.389 1.429 -7.861 1.00 93.25 119 CYS A C 1
ATOM 936 O O . CYS A 1 119 ? 5.274 1.437 -6.641 1.00 93.25 119 CYS A O 1
ATOM 938 N N . ALA A 1 120 ? 6.492 1.863 -8.478 1.00 91.81 120 ALA A N 1
ATOM 939 C CA . ALA A 1 120 ? 7.631 2.443 -7.771 1.00 91.81 120 ALA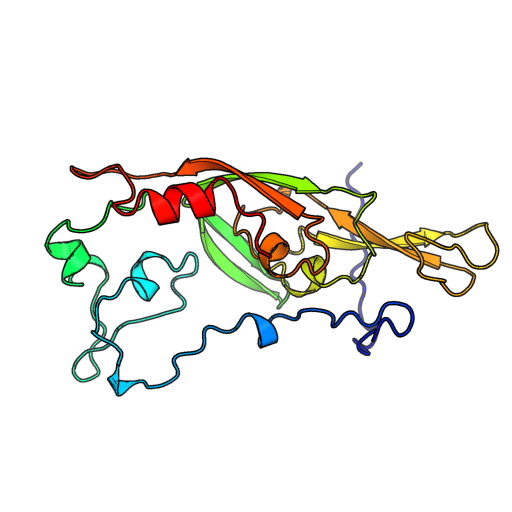 A CA 1
ATOM 940 C C . ALA A 1 120 ? 7.312 3.847 -7.235 1.00 91.81 120 ALA A C 1
ATOM 942 O O . ALA A 1 120 ? 7.870 4.262 -6.222 1.00 91.81 120 ALA A O 1
ATOM 943 N N . GLU A 1 121 ? 6.413 4.581 -7.897 1.00 90.19 121 GLU A N 1
ATOM 944 C CA . GLU A 1 121 ? 5.988 5.897 -7.438 1.00 90.19 121 GLU A CA 1
ATOM 945 C C . GLU A 1 121 ? 5.163 5.802 -6.155 1.00 90.19 121 GLU A C 1
ATOM 947 O O . GLU A 1 121 ? 5.482 6.489 -5.185 1.00 90.19 121 GLU A O 1
ATOM 952 N N . VAL A 1 122 ? 4.175 4.902 -6.130 1.00 90.19 122 VAL A N 1
ATOM 953 C CA . VAL A 1 122 ? 3.234 4.755 -5.008 1.00 90.19 122 VAL A CA 1
ATOM 954 C C . VAL A 1 122 ? 3.746 3.863 -3.875 1.00 90.19 122 VAL A C 1
ATOM 956 O O . VAL A 1 122 ? 3.121 3.802 -2.817 1.00 90.19 122 VAL A O 1
ATOM 959 N N . CYS A 1 123 ? 4.839 3.119 -4.078 1.00 91.44 123 CYS A N 1
ATOM 960 C CA . CYS A 1 123 ? 5.356 2.200 -3.067 1.00 91.44 123 CYS A CA 1
ATOM 961 C C . CYS A 1 123 ? 5.958 2.982 -1.887 1.00 91.44 123 CYS A C 1
ATOM 963 O O . CYS A 1 123 ? 6.989 3.638 -2.056 1.00 91.44 123 CYS A O 1
ATOM 965 N N . PRO A 1 124 ? 5.392 2.878 -0.669 1.00 88.06 124 PRO A N 1
ATOM 966 C CA . PRO A 1 124 ? 5.888 3.648 0.465 1.00 88.06 124 PRO A CA 1
ATOM 967 C C . PRO A 1 124 ? 7.272 3.182 0.928 1.00 88.06 124 PRO A C 1
ATOM 969 O O . PRO A 1 124 ? 8.028 4.002 1.432 1.00 88.06 124 PRO A O 1
ATOM 972 N N . THR A 1 125 ? 7.617 1.901 0.749 1.00 89.44 125 THR A N 1
ATOM 973 C CA . THR A 1 125 ? 8.853 1.277 1.263 1.00 89.44 125 THR A CA 1
ATOM 974 C C . THR A 1 125 ? 9.951 1.092 0.214 1.00 89.44 125 THR A C 1
ATOM 976 O O . THR A 1 125 ? 10.969 0.460 0.495 1.00 89.44 125 THR A O 1
ATOM 979 N N . GLU A 1 126 ? 9.749 1.594 -1.010 1.00 90.81 126 GLU A N 1
ATOM 980 C CA . GLU A 1 126 ? 10.659 1.372 -2.148 1.00 90.81 126 GLU A CA 1
ATOM 981 C C . GLU A 1 126 ? 10.972 -0.118 -2.413 1.00 90.81 126 GLU A C 1
ATOM 983 O O . GLU A 1 126 ? 12.080 -0.479 -2.834 1.00 90.81 126 GLU A O 1
ATOM 988 N N . SER A 1 127 ? 10.000 -0.995 -2.134 1.00 93.19 127 SER A N 1
ATOM 989 C CA . SER A 1 127 ? 10.028 -2.410 -2.522 1.00 93.19 127 SER A CA 1
ATOM 990 C C . SER A 1 127 ? 9.954 -2.557 -4.043 1.00 93.19 127 SER A C 1
ATOM 992 O O . SER A 1 127 ? 10.701 -3.342 -4.616 1.00 93.19 127 SER A O 1
ATOM 994 N N . PHE A 1 128 ? 9.161 -1.720 -4.718 1.00 94.25 128 PHE A N 1
ATOM 995 C CA . PHE A 1 128 ? 9.304 -1.480 -6.154 1.00 94.25 128 PHE A CA 1
ATOM 996 C C . PHE A 1 128 ? 10.235 -0.294 -6.399 1.00 94.25 128 PHE A C 1
ATOM 998 O O . PHE A 1 128 ? 10.070 0.762 -5.788 1.00 94.25 128 PHE A O 1
ATOM 1005 N N . PHE A 1 129 ? 11.190 -0.440 -7.316 1.00 89.62 129 PHE A N 1
ATOM 1006 C CA . PHE A 1 129 ? 12.162 0.612 -7.619 1.00 89.62 129 PHE A CA 1
ATOM 1007 C C . PHE A 1 129 ? 12.605 0.592 -9.083 1.00 89.62 129 PHE A C 1
ATOM 1009 O O . PHE A 1 129 ? 12.425 -0.386 -9.812 1.00 89.62 129 PHE A O 1
ATOM 1016 N N . ARG A 1 130 ? 13.188 1.711 -9.526 1.00 87.12 130 ARG A N 1
ATOM 1017 C CA . ARG A 1 130 ? 13.788 1.829 -10.859 1.00 87.12 130 ARG A CA 1
ATOM 1018 C C . ARG A 1 130 ? 15.151 1.151 -10.858 1.00 87.12 130 ARG A C 1
ATOM 1020 O O . ARG A 1 130 ? 15.974 1.418 -9.983 1.00 87.12 130 ARG A O 1
ATOM 1027 N N . LYS A 1 131 ? 15.401 0.308 -11.854 1.00 82.69 131 LYS A N 1
ATOM 1028 C CA . LYS A 1 131 ? 16.692 -0.331 -12.075 1.00 82.69 131 LYS A CA 1
ATOM 1029 C C . LYS A 1 131 ? 17.199 -0.009 -13.467 1.00 82.69 131 LYS A C 1
ATOM 1031 O O . LYS A 1 131 ? 16.579 -0.371 -14.466 1.00 82.69 131 LYS A O 1
ATOM 1036 N N . ASP A 1 132 ? 18.359 0.624 -13.495 1.00 77.31 132 ASP A N 1
ATOM 1037 C CA . ASP A 1 132 ? 19.095 0.898 -14.717 1.00 77.31 132 ASP A CA 1
ATOM 1038 C C . ASP A 1 132 ? 19.946 -0.323 -15.066 1.00 77.31 132 ASP A C 1
ATOM 1040 O O . ASP A 1 132 ? 20.690 -0.847 -14.231 1.00 77.31 132 ASP A O 1
ATOM 1044 N N . ILE A 1 133 ? 19.813 -0.800 -16.300 1.00 69.81 133 ILE A N 1
ATOM 1045 C CA . ILE A 1 133 ? 20.598 -1.910 -16.834 1.00 69.81 133 ILE A CA 1
ATOM 1046 C C . ILE A 1 133 ? 21.373 -1.388 -18.046 1.00 69.81 133 ILE A C 1
ATOM 1048 O O . ILE A 1 133 ? 20.755 -0.765 -18.920 1.00 69.81 133 ILE A O 1
ATOM 1052 N N . PRO A 1 134 ? 22.700 -1.627 -18.121 1.00 67.25 134 PRO A N 1
ATOM 1053 C CA . PRO A 1 134 ? 23.476 -1.333 -19.318 1.00 67.25 134 PRO A CA 1
ATOM 1054 C C . PRO A 1 134 ? 22.816 -1.993 -20.521 1.00 67.25 134 PRO A C 1
ATOM 1056 O O . PRO A 1 134 ? 22.553 -3.196 -20.509 1.00 67.25 134 PRO A O 1
ATOM 1059 N N . ASN A 1 135 ? 22.502 -1.199 -21.535 1.00 62.81 135 ASN A N 1
ATOM 1060 C CA . ASN A 1 135 ? 21.852 -1.708 -22.725 1.00 62.81 135 ASN A CA 1
ATOM 1061 C C . ASN A 1 135 ? 22.862 -1.770 -23.872 1.00 62.81 135 ASN A C 1
ATOM 1063 O O . ASN A 1 135 ? 23.309 -0.735 -24.358 1.00 62.81 135 ASN A O 1
ATOM 1067 N N . THR A 1 136 ? 23.206 -2.988 -24.289 1.00 62.16 136 THR A N 1
ATOM 1068 C CA . THR A 1 136 ? 24.142 -3.267 -25.388 1.00 62.16 136 THR A CA 1
ATOM 1069 C C . THR A 1 136 ? 23.474 -3.278 -26.768 1.00 62.16 136 THR A C 1
ATOM 1071 O O . THR A 1 136 ? 24.163 -3.476 -27.761 1.00 62.16 136 THR A O 1
ATOM 1074 N N . GLN A 1 137 ? 22.153 -3.068 -26.849 1.00 57.62 137 GLN A N 1
ATOM 1075 C CA . GLN A 1 137 ? 21.384 -3.066 -28.100 1.00 57.62 137 GLN A CA 1
ATOM 1076 C C . GLN A 1 137 ? 20.985 -1.645 -28.527 1.00 57.62 137 GLN A C 1
ATOM 1078 O O . GLN A 1 137 ? 20.705 -0.783 -27.688 1.00 57.62 137 GLN A O 1
ATOM 1083 N N . GLU A 1 138 ? 20.890 -1.389 -29.833 1.00 53.38 138 GLU A N 1
ATOM 1084 C CA . GLU A 1 138 ? 20.320 -0.139 -30.339 1.00 53.38 138 GLU A CA 1
ATOM 1085 C C . GLU A 1 138 ? 18.815 -0.074 -30.026 1.00 53.38 138 GLU A C 1
ATOM 1087 O O . GLU A 1 138 ? 18.056 -0.933 -30.453 1.00 53.38 138 GLU A O 1
ATOM 1092 N N . LYS A 1 139 ? 18.392 0.946 -29.260 1.00 54.47 139 LYS A N 1
ATOM 1093 C CA . LYS A 1 139 ? 16.990 1.314 -28.959 1.00 54.47 139 LYS A CA 1
ATOM 1094 C C . LYS A 1 139 ? 16.087 0.110 -28.623 1.00 54.47 139 LYS A C 1
ATOM 1096 O O . LYS A 1 139 ? 15.290 -0.325 -29.455 1.00 54.47 139 LYS A O 1
ATOM 1101 N N . PRO A 1 140 ? 16.175 -0.438 -27.400 1.00 63.41 140 PRO A N 1
ATOM 1102 C CA . PRO A 1 140 ? 15.456 -1.647 -27.061 1.00 63.41 140 PRO A CA 1
ATOM 1103 C C . PRO A 1 140 ? 13.963 -1.330 -27.039 1.00 63.41 140 PRO A C 1
ATOM 1105 O O . PRO A 1 140 ? 13.542 -0.301 -26.506 1.00 63.41 140 PRO A O 1
ATOM 1108 N N . THR A 1 141 ? 13.175 -2.230 -27.616 1.00 60.69 141 THR A N 1
ATOM 1109 C CA . THR A 1 141 ? 11.716 -2.195 -27.515 1.00 60.69 141 THR A CA 1
ATOM 1110 C C . THR A 1 141 ? 11.298 -3.177 -26.429 1.00 60.69 141 THR A C 1
ATOM 1112 O O . THR A 1 141 ? 11.787 -4.306 -26.391 1.00 60.69 141 THR A O 1
ATOM 1115 N N . TYR A 1 142 ? 10.433 -2.759 -25.510 1.00 58.91 142 TYR A N 1
ATOM 1116 C CA . TYR A 1 142 ? 9.899 -3.632 -24.464 1.00 58.91 142 TYR A CA 1
ATOM 1117 C C . TYR A 1 142 ? 8.402 -3.394 -24.328 1.00 58.91 142 TYR A C 1
ATOM 1119 O O . TYR A 1 142 ? 7.986 -2.269 -24.054 1.00 58.91 142 TYR A O 1
ATOM 1127 N N . ASN A 1 143 ? 7.610 -4.442 -24.568 1.00 60.84 143 ASN A N 1
ATOM 1128 C CA . ASN A 1 143 ? 6.146 -4.403 -24.534 1.00 60.84 143 ASN A CA 1
ATOM 1129 C C . ASN A 1 143 ? 5.551 -3.219 -25.321 1.00 60.84 143 ASN A C 1
ATOM 1131 O O . ASN A 1 143 ? 4.631 -2.548 -24.861 1.00 60.84 143 ASN A O 1
ATOM 1135 N N . GLY A 1 144 ? 6.117 -2.954 -26.505 1.00 60.06 144 GLY A N 1
ATOM 1136 C CA . GLY A 1 144 ? 5.677 -1.897 -27.423 1.00 60.06 144 GLY A CA 1
ATOM 1137 C C . GLY A 1 144 ? 6.239 -0.496 -27.156 1.00 60.06 144 GLY A C 1
ATOM 1138 O O . GLY A 1 144 ? 5.912 0.415 -27.902 1.00 60.06 144 GLY A O 1
ATOM 1139 N N . ILE A 1 145 ? 7.087 -0.305 -26.137 1.00 59.06 145 ILE A N 1
ATOM 1140 C CA . ILE A 1 145 ? 7.709 0.996 -25.828 1.00 59.06 145 ILE A CA 1
ATOM 1141 C C . ILE A 1 145 ? 9.157 1.024 -26.316 1.00 59.06 145 ILE A C 1
ATOM 1143 O O . ILE A 1 145 ? 9.936 0.125 -25.981 1.00 59.06 145 ILE A O 1
ATOM 1147 N N . HIS A 1 146 ? 9.526 2.075 -27.051 1.00 60.59 146 HIS A N 1
ATOM 1148 C CA . HIS A 1 146 ? 10.885 2.303 -27.543 1.00 60.59 146 HIS A CA 1
ATOM 1149 C C . HIS A 1 146 ? 11.703 3.143 -26.553 1.00 60.59 146 HIS A C 1
ATOM 1151 O O . HIS A 1 146 ? 11.308 4.239 -26.164 1.00 60.59 146 HIS A O 1
ATOM 1157 N N . TYR A 1 147 ? 12.881 2.657 -26.159 1.00 60.59 147 TYR A N 1
ATOM 1158 C CA . TYR A 1 147 ? 13.778 3.374 -25.246 1.00 60.59 147 TYR A CA 1
ATOM 1159 C C . TYR A 1 147 ? 14.947 4.016 -26.013 1.00 60.59 147 TYR A C 1
ATOM 1161 O O . TYR A 1 147 ? 15.430 3.471 -27.006 1.00 60.59 147 TYR A O 1
ATOM 1169 N N . SER A 1 148 ? 15.449 5.164 -25.541 1.00 56.72 148 SER A N 1
ATOM 1170 C CA . SER A 1 148 ? 16.682 5.773 -26.064 1.00 56.72 148 SER A CA 1
ATOM 1171 C C . SER A 1 148 ? 17.899 4.858 -25.834 1.00 56.72 148 SER A C 1
ATOM 1173 O O . SER A 1 148 ? 17.953 4.138 -24.835 1.00 56.72 148 SER A O 1
ATOM 1175 N N . GLN A 1 149 ? 18.888 4.882 -26.737 1.00 51.16 149 GLN A N 1
ATOM 1176 C CA . GLN A 1 149 ? 20.119 4.079 -26.619 1.00 51.16 149 GLN A CA 1
ATOM 1177 C C . GLN A 1 149 ? 20.860 4.341 -25.287 1.00 51.16 149 GLN A C 1
ATOM 1179 O O . GLN A 1 149 ? 20.812 5.447 -24.751 1.00 51.16 149 GLN A O 1
ATOM 1184 N N . GLY A 1 150 ? 21.549 3.322 -24.754 1.00 58.50 150 GLY A N 1
ATOM 1185 C CA . GLY A 1 150 ? 22.486 3.447 -23.623 1.00 58.50 150 GLY A CA 1
ATOM 1186 C C . GLY A 1 150 ? 22.047 2.825 -22.286 1.00 58.50 150 GLY A C 1
ATOM 1187 O O . GLY A 1 150 ? 22.844 2.129 -21.660 1.00 58.50 150 GLY A O 1
ATOM 1188 N N . ILE A 1 151 ? 20.798 3.009 -21.835 1.00 59.97 151 ILE A N 1
ATOM 1189 C CA . ILE A 1 151 ? 20.318 2.464 -20.543 1.00 59.97 151 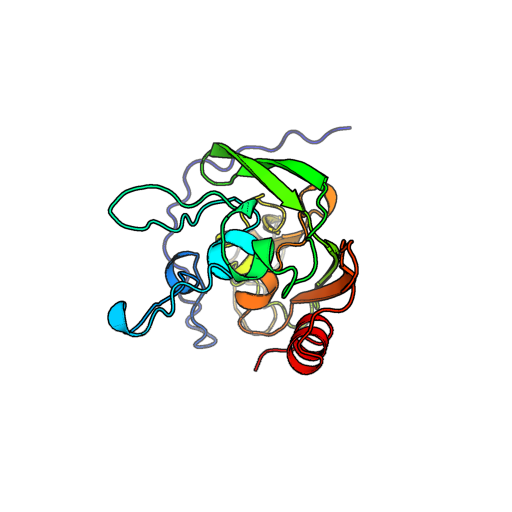ILE A CA 1
ATOM 1190 C C . ILE A 1 151 ? 18.876 1.959 -20.674 1.00 59.97 151 ILE A C 1
ATOM 1192 O O . ILE A 1 151 ? 17.965 2.735 -20.958 1.00 59.97 151 ILE A O 1
ATOM 1196 N N . LYS A 1 152 ? 18.649 0.667 -20.400 1.00 66.12 152 LYS A N 1
ATOM 1197 C CA . LYS A 1 152 ? 17.299 0.100 -20.263 1.00 66.12 152 LYS A CA 1
ATOM 1198 C C . LYS A 1 152 ? 16.853 0.285 -18.816 1.00 66.12 152 LYS A C 1
ATOM 1200 O O . LYS A 1 152 ? 17.384 -0.367 -17.916 1.00 66.12 152 LYS A O 1
ATOM 1205 N N . ARG A 1 153 ? 15.879 1.168 -18.588 1.00 70.38 153 ARG A N 1
ATOM 1206 C CA . ARG A 1 153 ? 15.250 1.334 -17.271 1.00 70.38 153 ARG A CA 1
ATOM 1207 C C . ARG A 1 153 ? 14.131 0.312 -17.131 1.00 70.38 153 ARG A C 1
ATOM 1209 O O . ARG A 1 153 ? 13.225 0.298 -17.956 1.00 70.38 153 ARG A O 1
ATOM 1216 N N . ARG A 1 154 ? 14.175 -0.520 -16.093 1.00 78.50 154 ARG A N 1
ATOM 1217 C CA . ARG A 1 154 ? 13.091 -1.453 -15.763 1.00 78.50 154 ARG A CA 1
ATOM 1218 C C . ARG A 1 154 ? 12.615 -1.264 -14.334 1.00 78.50 154 ARG A C 1
ATOM 1220 O O . ARG A 1 154 ? 13.374 -0.810 -13.477 1.00 78.50 154 ARG A O 1
ATOM 1227 N N . VAL A 1 155 ? 11.370 -1.635 -14.074 1.00 87.00 155 VAL A N 1
ATOM 1228 C CA . VAL A 1 155 ? 10.908 -1.865 -12.702 1.00 87.00 155 VAL A CA 1
ATOM 1229 C C . VAL A 1 155 ? 11.593 -3.127 -12.167 1.00 87.00 155 VAL A C 1
ATOM 1231 O O . VAL A 1 155 ? 11.784 -4.093 -12.905 1.00 87.00 155 VAL A O 1
ATOM 1234 N N . ASP A 1 156 ? 11.982 -3.114 -10.898 1.00 90.00 156 ASP A N 1
ATOM 1235 C CA . ASP A 1 156 ? 12.390 -4.310 -10.158 1.00 90.00 156 ASP A CA 1
ATOM 1236 C C . ASP A 1 156 ? 11.690 -4.338 -8.788 1.00 90.00 156 ASP A C 1
ATOM 1238 O O . ASP A 1 156 ? 11.168 -3.309 -8.341 1.00 90.00 156 ASP A O 1
ATOM 1242 N N . TYR A 1 157 ? 11.654 -5.513 -8.157 1.00 93.75 157 TYR A N 1
ATOM 1243 C CA . TYR A 1 157 ? 10.911 -5.782 -6.921 1.00 93.75 157 TYR A CA 1
ATOM 1244 C C . TYR A 1 157 ? 11.800 -6.447 -5.860 1.00 93.75 157 TYR A C 1
ATOM 1246 O O . TYR A 1 157 ? 12.577 -7.349 -6.166 1.00 93.75 157 TYR A O 1
ATOM 1254 N N . ASP A 1 158 ? 11.685 -5.987 -4.616 1.00 93.06 158 ASP A N 1
ATOM 1255 C CA . ASP A 1 158 ? 12.382 -6.501 -3.435 1.00 93.06 158 ASP A CA 1
ATOM 1256 C C . ASP A 1 158 ? 11.355 -6.874 -2.359 1.00 93.06 158 ASP A C 1
ATOM 1258 O O . ASP A 1 158 ? 10.776 -6.000 -1.703 1.00 93.06 158 ASP A O 1
ATOM 1262 N N . ASP A 1 159 ? 11.122 -8.178 -2.216 1.00 92.00 159 ASP A N 1
ATOM 1263 C CA . ASP A 1 159 ? 10.106 -8.750 -1.330 1.00 92.00 159 ASP A CA 1
ATOM 1264 C C . ASP A 1 159 ? 10.402 -8.489 0.153 1.00 92.00 159 ASP A C 1
ATOM 1266 O O . ASP A 1 159 ? 9.482 -8.224 0.923 1.00 92.00 159 ASP A O 1
ATOM 1270 N N . ASP A 1 160 ? 11.680 -8.405 0.540 1.00 89.88 160 ASP A N 1
ATOM 1271 C CA . ASP A 1 160 ? 12.087 -8.155 1.930 1.00 89.88 160 ASP A CA 1
ATOM 1272 C C . ASP A 1 160 ? 11.644 -6.767 2.422 1.00 89.88 160 ASP A C 1
ATOM 1274 O O . ASP A 1 160 ? 11.489 -6.526 3.623 1.00 89.88 160 ASP A O 1
ATOM 1278 N N . LYS A 1 161 ? 11.442 -5.822 1.493 1.00 88.69 161 LYS A N 1
ATOM 1279 C CA . LYS A 1 161 ? 10.904 -4.484 1.786 1.00 88.69 161 LYS A CA 1
ATOM 1280 C C . LYS A 1 161 ? 9.390 -4.403 1.653 1.00 88.69 161 LYS A C 1
ATOM 1282 O O . LYS A 1 161 ? 8.809 -3.353 1.954 1.00 88.69 161 LYS A O 1
ATOM 1287 N N . CYS A 1 162 ? 8.747 -5.443 1.134 1.00 90.44 162 CYS A N 1
ATOM 1288 C CA . CYS A 1 162 ? 7.317 -5.437 0.911 1.00 90.44 162 CYS A CA 1
ATOM 1289 C C . CYS A 1 162 ? 6.571 -5.533 2.240 1.00 90.44 162 CYS A C 1
ATOM 1291 O O . CYS A 1 162 ? 6.963 -6.207 3.190 1.00 90.44 162 CYS A O 1
ATOM 1293 N N . ILE A 1 163 ? 5.466 -4.804 2.303 1.00 88.38 163 ILE A N 1
ATOM 1294 C CA . ILE A 1 163 ? 4.591 -4.746 3.475 1.00 88.38 163 ILE A CA 1
ATOM 1295 C C . ILE A 1 163 ? 3.176 -5.222 3.161 1.00 88.38 163 ILE A C 1
ATOM 1297 O O . ILE A 1 163 ? 2.280 -5.087 3.989 1.00 88.38 163 ILE A O 1
ATOM 1301 N N . ASN A 1 164 ? 2.964 -5.738 1.948 1.00 89.62 164 ASN A N 1
ATOM 1302 C CA . ASN A 1 164 ? 1.688 -6.292 1.504 1.00 89.62 164 ASN A CA 1
ATOM 1303 C C . ASN A 1 164 ? 0.505 -5.312 1.616 1.00 89.62 164 ASN A C 1
ATOM 1305 O O . ASN A 1 164 ? -0.611 -5.694 1.950 1.00 89.62 164 ASN A O 1
ATOM 1309 N N . CYS A 1 165 ? 0.747 -4.025 1.340 1.00 87.12 165 CYS A N 1
ATOM 1310 C CA . CYS A 1 165 ? -0.294 -2.991 1.403 1.00 87.12 165 CYS A CA 1
ATOM 1311 C C . CYS A 1 165 ? -1.178 -2.910 0.144 1.00 87.12 165 CYS A C 1
ATOM 1313 O O . CYS A 1 165 ? -2.211 -2.248 0.170 1.00 87.12 165 CYS A O 1
ATOM 1315 N N . GLY A 1 166 ? -0.761 -3.520 -0.971 1.00 89.44 166 GLY A N 1
ATOM 1316 C CA . GLY A 1 166 ? -1.524 -3.535 -2.225 1.00 89.44 166 GLY A CA 1
ATOM 1317 C C . GLY A 1 166 ? -1.546 -2.218 -3.017 1.00 89.44 166 GLY A C 1
ATOM 1318 O O . GLY A 1 166 ? -2.185 -2.164 -4.063 1.00 89.44 166 GLY A O 1
ATOM 1319 N N . ALA A 1 167 ? -0.834 -1.166 -2.592 1.00 89.44 167 ALA A N 1
ATOM 1320 C CA . ALA A 1 167 ? -0.803 0.113 -3.319 1.00 89.44 167 ALA A CA 1
ATOM 1321 C C . ALA A 1 167 ? -0.325 -0.044 -4.777 1.00 89.44 167 ALA A C 1
ATOM 1323 O O . ALA A 1 167 ? -0.883 0.562 -5.688 1.00 89.44 167 ALA A O 1
ATOM 1324 N N . CYS A 1 168 ? 0.671 -0.905 -5.009 1.00 92.75 168 CYS A N 1
ATOM 1325 C CA . CYS A 1 168 ? 1.196 -1.207 -6.341 1.00 92.75 168 CYS A CA 1
ATOM 1326 C C . CYS A 1 168 ? 0.174 -1.883 -7.265 1.00 92.75 168 CYS A C 1
ATOM 1328 O O . CYS A 1 168 ? 0.196 -1.603 -8.460 1.00 92.75 168 CYS A O 1
ATOM 1330 N N . VAL A 1 169 ? -0.714 -2.725 -6.722 1.00 92.00 169 VAL A N 1
ATOM 1331 C CA . VAL A 1 169 ? -1.797 -3.372 -7.478 1.00 92.00 169 VAL A CA 1
ATOM 1332 C C . VAL A 1 169 ? -2.738 -2.299 -8.016 1.00 92.00 169 VAL A C 1
ATOM 1334 O O . VAL A 1 169 ? -2.971 -2.239 -9.214 1.00 92.00 169 VAL A O 1
ATOM 1337 N N . ASN A 1 170 ? -3.175 -1.371 -7.157 1.00 87.38 170 ASN A N 1
ATOM 1338 C CA . ASN A 1 170 ? -4.092 -0.291 -7.553 1.00 87.38 170 ASN A CA 1
ATOM 1339 C C . ASN A 1 170 ? -3.476 0.700 -8.545 1.00 87.38 170 ASN A C 1
ATOM 1341 O O . ASN A 1 170 ? -4.190 1.330 -9.314 1.00 87.38 170 ASN A O 1
ATOM 1345 N N . ALA A 1 171 ? -2.156 0.879 -8.502 1.00 89.62 171 ALA A N 1
ATOM 1346 C CA . ALA A 1 171 ? -1.463 1.812 -9.380 1.00 89.62 171 ALA A CA 1
ATOM 1347 C C . ALA A 1 171 ? -1.053 1.203 -10.726 1.00 89.62 171 ALA A C 1
ATOM 1349 O O . ALA A 1 171 ? -0.524 1.930 -11.569 1.00 89.62 171 ALA A O 1
ATOM 1350 N N . CYS A 1 172 ? -1.208 -0.110 -10.928 1.00 89.19 172 CYS A N 1
ATOM 1351 C CA . CYS A 1 172 ? -0.771 -0.773 -12.150 1.00 89.19 172 CYS A CA 1
ATOM 1352 C C . CYS A 1 172 ? -1.811 -0.592 -13.269 1.00 89.19 172 CYS A C 1
ATOM 1354 O O . CYS A 1 172 ? -2.854 -1.228 -13.222 1.00 89.19 172 CYS A O 1
ATOM 1356 N N . PRO A 1 173 ? -1.531 0.180 -14.335 1.00 83.69 173 PRO A N 1
ATOM 1357 C CA . PRO A 1 173 ? -2.513 0.436 -15.396 1.00 83.69 173 PRO A CA 1
ATOM 1358 C C . PRO A 1 173 ? -2.670 -0.726 -16.397 1.00 83.69 173 PRO A C 1
ATOM 1360 O O . PRO A 1 173 ? -3.320 -0.574 -17.427 1.00 83.69 173 PRO A O 1
ATOM 1363 N N . LYS A 1 174 ? -1.982 -1.851 -16.170 1.00 84.38 174 LYS A N 1
ATOM 1364 C CA . LYS A 1 174 ? -1.965 -3.025 -17.058 1.00 84.38 174 LYS A CA 1
ATOM 1365 C C . LYS A 1 174 ? -2.276 -4.326 -16.322 1.00 84.38 174 LYS A C 1
ATOM 1367 O O . LYS A 1 174 ? -2.034 -5.391 -16.884 1.00 84.38 174 LYS A O 1
ATOM 1372 N N . ASP A 1 175 ? -2.714 -4.234 -15.064 1.00 87.19 175 ASP A N 1
ATOM 1373 C CA . ASP A 1 175 ? -2.997 -5.388 -14.200 1.00 87.19 175 ASP A CA 1
ATOM 1374 C C . ASP A 1 175 ? -1.856 -6.415 -14.171 1.00 87.19 175 ASP A C 1
ATOM 1376 O O . ASP A 1 175 ? -2.054 -7.624 -14.095 1.00 87.19 175 ASP A O 1
ATOM 1380 N N . ALA A 1 176 ? -0.620 -5.919 -14.260 1.00 90.69 176 ALA A N 1
ATOM 1381 C CA . ALA A 1 176 ? 0.585 -6.737 -14.266 1.00 90.69 176 ALA A CA 1
ATOM 1382 C C . ALA A 1 176 ? 1.012 -7.155 -12.851 1.00 90.69 176 ALA A C 1
ATOM 1384 O O . ALA A 1 176 ? 1.991 -7.872 -12.705 1.00 90.69 176 ALA A O 1
ATOM 1385 N N . ILE A 1 177 ? 0.340 -6.671 -11.801 1.00 93.94 177 ILE A N 1
ATOM 1386 C CA . ILE A 1 177 ? 0.700 -6.925 -10.403 1.00 93.94 177 ILE A CA 1
ATOM 1387 C C . ILE A 1 177 ? -0.524 -7.486 -9.689 1.00 93.94 177 ILE A C 1
ATOM 1389 O O . ILE A 1 177 ? -1.551 -6.818 -9.616 1.00 93.94 177 ILE A O 1
ATOM 1393 N N . THR A 1 178 ? -0.392 -8.682 -9.125 1.00 92.19 178 THR A N 1
ATOM 1394 C CA . THR A 1 178 ? -1.434 -9.358 -8.344 1.00 92.19 178 THR A CA 1
ATOM 1395 C C . THR A 1 178 ? -0.982 -9.498 -6.894 1.00 92.19 178 THR A C 1
ATOM 1397 O O . THR A 1 178 ? 0.197 -9.720 -6.622 1.00 92.19 178 THR A O 1
ATOM 1400 N N . MET A 1 179 ? -1.915 -9.360 -5.951 1.00 92.00 179 MET A N 1
ATOM 1401 C CA . MET A 1 179 ? -1.683 -9.652 -4.536 1.00 92.00 179 MET A CA 1
ATOM 1402 C C . MET A 1 179 ? -2.507 -10.871 -4.135 1.00 92.00 179 MET A C 1
ATOM 1404 O O . MET A 1 179 ? -3.733 -10.827 -4.192 1.00 92.00 179 MET A O 1
ATOM 1408 N N . ILE A 1 180 ? -1.828 -11.932 -3.714 1.00 89.75 180 ILE A N 1
ATOM 1409 C CA . ILE A 1 180 ? -2.444 -13.169 -3.231 1.00 89.75 180 ILE A CA 1
ATOM 1410 C C . ILE A 1 180 ? -2.483 -13.091 -1.710 1.00 89.75 180 ILE A C 1
ATOM 1412 O O . ILE A 1 180 ? -1.436 -12.959 -1.080 1.00 89.75 180 ILE A O 1
ATOM 1416 N N . ILE A 1 181 ? -3.683 -13.103 -1.131 1.00 88.88 181 ILE A N 1
ATOM 1417 C CA . ILE A 1 181 ? -3.888 -12.992 0.318 1.00 88.88 181 ILE A CA 1
ATOM 1418 C C . ILE A 1 181 ? -4.053 -14.393 0.902 1.00 88.88 181 ILE A C 1
ATOM 1420 O O . ILE A 1 181 ? -5.038 -15.064 0.593 1.00 88.88 181 ILE A O 1
ATOM 1424 N N . ASP A 1 182 ? -3.141 -14.780 1.794 1.00 88.06 182 ASP A N 1
ATOM 1425 C CA . ASP A 1 182 ? -3.183 -16.073 2.479 1.00 88.06 182 ASP A CA 1
ATOM 1426 C C . ASP A 1 182 ? -4.003 -15.972 3.766 1.00 88.06 182 ASP A C 1
ATOM 1428 O O . ASP A 1 182 ? -4.932 -16.747 3.998 1.00 88.06 182 ASP A O 1
ATOM 1432 N N . ILE A 1 183 ? -3.684 -14.979 4.604 1.00 86.06 183 ILE A N 1
ATOM 1433 C CA . ILE A 1 183 ? -4.286 -14.809 5.929 1.00 86.06 183 ILE A CA 1
ATOM 1434 C C . ILE A 1 183 ? -4.687 -13.354 6.139 1.00 86.06 183 ILE A C 1
ATOM 1436 O O . ILE A 1 183 ? -3.919 -12.425 5.885 1.00 86.06 183 ILE A O 1
ATOM 1440 N N . ILE A 1 184 ? -5.890 -13.170 6.680 1.00 85.62 184 ILE A N 1
ATOM 1441 C CA . ILE A 1 184 ? -6.337 -11.910 7.269 1.00 85.62 184 ILE A CA 1
ATOM 1442 C C . ILE A 1 184 ? -6.320 -12.098 8.783 1.00 85.62 184 ILE A C 1
ATOM 1444 O O . ILE A 1 184 ? -7.005 -12.975 9.306 1.00 85.62 184 ILE A O 1
ATOM 1448 N N . LYS A 1 185 ? -5.514 -11.305 9.488 1.00 88.00 185 LYS A N 1
ATOM 1449 C CA . LYS A 1 185 ? -5.322 -11.423 10.935 1.00 88.00 185 LYS A CA 1
ATOM 1450 C C . LYS A 1 185 ? -6.513 -10.790 11.654 1.00 88.00 185 LYS A C 1
ATOM 1452 O O . LYS A 1 185 ? -6.557 -9.579 11.857 1.00 88.00 185 LYS A O 1
ATOM 1457 N N . THR A 1 186 ? -7.492 -11.611 12.017 1.00 88.38 186 THR A N 1
ATOM 1458 C CA . THR A 1 186 ? -8.674 -11.189 12.777 1.00 88.38 186 THR A CA 1
ATOM 1459 C C . THR A 1 186 ? -8.832 -11.994 14.060 1.00 88.38 186 THR A C 1
ATOM 1461 O O . THR A 1 186 ? -8.399 -13.142 14.168 1.00 88.38 186 THR A O 1
ATOM 1464 N N . SER A 1 187 ? -9.463 -11.383 15.055 1.00 85.00 187 SER A N 1
ATOM 1465 C CA . SER A 1 187 ? -9.877 -12.043 16.288 1.00 85.00 187 SER A CA 1
ATOM 1466 C C . SER A 1 187 ? -11.255 -11.542 16.732 1.00 85.00 187 SER A C 1
ATOM 1468 O O . SER A 1 187 ? -11.868 -10.694 16.079 1.00 85.00 187 SER A O 1
ATOM 1470 N N . GLY A 1 188 ? -11.750 -12.092 17.841 1.00 77.94 188 GLY A N 1
ATOM 1471 C CA . GLY A 1 188 ? -13.078 -11.796 18.373 1.00 77.94 188 GLY A CA 1
ATOM 1472 C C . GLY A 1 188 ? -14.142 -12.806 17.946 1.00 77.94 188 GLY A C 1
ATOM 1473 O O . GLY A 1 188 ? -13.837 -13.857 17.377 1.00 77.94 188 GLY A O 1
ATOM 1474 N N . GLU A 1 189 ? -15.386 -12.484 18.292 1.00 69.00 189 GLU A N 1
ATOM 1475 C CA . GLU A 1 189 ? -16.570 -13.314 18.043 1.00 69.00 189 GLU A CA 1
ATOM 1476 C C . GLU A 1 189 ? -16.895 -13.398 16.543 1.00 69.00 189 GLU A C 1
ATOM 1478 O O . GLU A 1 189 ? -17.147 -14.479 16.016 1.00 69.00 189 GLU A O 1
ATOM 1483 N N . PHE A 1 190 ? -16.752 -12.282 15.825 1.00 69.38 190 PHE A N 1
ATOM 1484 C CA . PHE A 1 190 ? -16.942 -12.199 14.378 1.00 69.38 190 PHE A CA 1
ATOM 1485 C C . PHE A 1 190 ? -15.581 -12.179 13.676 1.00 69.38 190 PHE A C 1
ATOM 1487 O O . PHE A 1 190 ? -14.961 -11.129 13.543 1.00 69.38 190 PHE A O 1
ATOM 1494 N N . LYS A 1 191 ? -15.077 -13.350 13.264 1.00 63.19 191 LYS A N 1
ATOM 1495 C CA . LYS A 1 191 ? -13.753 -13.479 12.611 1.00 63.19 191 LYS A CA 1
ATOM 1496 C C . LYS A 1 191 ? -13.796 -13.287 11.099 1.00 63.19 191 LYS A C 1
ATOM 1498 O O . LYS A 1 191 ? -12.773 -12.968 10.491 1.00 63.19 191 LYS A O 1
ATOM 1503 N N . GLU A 1 192 ? -14.958 -13.490 10.491 1.00 64.62 192 GLU A N 1
ATOM 1504 C CA . GLU A 1 192 ? -15.144 -13.316 9.057 1.00 64.62 192 GLU A CA 1
ATOM 1505 C C . GLU A 1 192 ? -15.373 -11.841 8.725 1.00 64.62 192 GLU A C 1
ATOM 1507 O O . GLU A 1 192 ? -16.090 -11.124 9.424 1.00 64.62 192 GLU A O 1
ATOM 1512 N N . ILE A 1 193 ? -14.758 -11.368 7.639 1.00 65.25 193 ILE A N 1
ATOM 1513 C CA . ILE A 1 193 ? -15.090 -10.049 7.101 1.00 65.25 193 ILE A CA 1
ATOM 1514 C C . ILE A 1 193 ? -16.551 -10.114 6.655 1.00 65.25 193 ILE A C 1
ATOM 1516 O O . ILE A 1 193 ? -16.900 -10.868 5.753 1.00 65.25 193 ILE A O 1
ATOM 1520 N N . PHE A 1 194 ? -17.383 -9.296 7.291 1.00 63.28 194 PHE A N 1
ATOM 1521 C CA . PHE A 1 194 ? -18.843 -9.298 7.202 1.00 63.28 194 PHE A CA 1
ATOM 1522 C C . PHE A 1 194 ? -19.424 -9.089 5.789 1.00 63.28 194 PHE A C 1
ATOM 1524 O O . PHE A 1 194 ? -20.635 -9.184 5.609 1.00 63.28 194 PHE A O 1
ATOM 1531 N N . TRP A 1 195 ? -18.597 -8.799 4.776 1.00 64.31 195 TRP A N 1
ATOM 1532 C CA . TRP A 1 195 ? -19.001 -8.638 3.376 1.00 64.31 195 TRP A CA 1
ATOM 1533 C C . TRP A 1 195 ? -18.303 -9.698 2.514 1.00 64.31 195 TRP A C 1
ATOM 1535 O O . TRP A 1 195 ? -17.191 -9.443 2.038 1.00 64.31 195 TRP A O 1
ATOM 1545 N N . PRO A 1 196 ? -18.954 -10.848 2.244 1.00 62.66 196 PRO A N 1
ATOM 1546 C CA . PRO A 1 196 ? -18.415 -11.889 1.367 1.00 62.66 196 PRO A CA 1
ATOM 1547 C C . PRO A 1 196 ? -17.958 -11.335 0.014 1.00 62.66 196 PRO A C 1
ATOM 1549 O O . PRO A 1 196 ? -16.919 -11.731 -0.504 1.00 62.66 196 PRO A O 1
ATOM 1552 N N . GLU A 1 197 ? -18.677 -10.339 -0.504 1.00 53.38 197 GLU A N 1
ATOM 1553 C CA . GLU A 1 197 ? -18.351 -9.634 -1.743 1.00 53.38 197 GLU A CA 1
ATOM 1554 C C . GLU A 1 197 ? -17.057 -8.803 -1.635 1.00 53.38 197 GLU A C 1
ATOM 1556 O O . GLU A 1 197 ? -16.245 -8.779 -2.558 1.00 53.38 197 GLU A O 1
ATOM 1561 N N . VAL A 1 198 ? -16.798 -8.158 -0.492 1.00 58.84 198 VAL A N 1
ATOM 1562 C CA . VAL A 1 198 ? -15.533 -7.437 -0.250 1.00 58.84 198 VAL A CA 1
ATOM 1563 C C . VAL A 1 198 ? -14.390 -8.423 -0.089 1.00 58.84 198 VAL A C 1
ATOM 1565 O O . VAL A 1 198 ? -13.323 -8.207 -0.655 1.00 58.84 198 VAL A O 1
ATOM 1568 N N . THR A 1 199 ? -14.601 -9.526 0.631 1.00 63.03 199 THR A N 1
ATOM 1569 C CA . THR A 1 199 ? -13.602 -10.590 0.770 1.00 63.03 199 THR A CA 1
ATOM 1570 C C . THR A 1 199 ? -13.273 -11.221 -0.577 1.00 63.03 199 THR A C 1
ATOM 1572 O O . THR A 1 199 ? -12.097 -11.399 -0.889 1.00 63.03 199 THR A O 1
ATOM 1575 N N . TYR A 1 200 ? -14.284 -11.505 -1.400 1.00 66.62 200 TYR A N 1
ATOM 1576 C CA . TYR A 1 200 ? -14.114 -12.002 -2.760 1.00 66.62 200 TYR A CA 1
ATOM 1577 C C . TYR A 1 200 ? -13.309 -11.015 -3.605 1.00 66.62 200 TYR A C 1
ATOM 1579 O O . TYR A 1 200 ? -12.307 -11.408 -4.197 1.00 66.62 200 TYR A O 1
ATOM 1587 N N . ARG A 1 201 ? -13.672 -9.727 -3.599 1.00 57.19 201 ARG A N 1
ATOM 1588 C CA . ARG A 1 201 ? -12.935 -8.684 -4.327 1.00 57.19 201 ARG A CA 1
ATOM 1589 C C . ARG A 1 201 ? -11.504 -8.522 -3.834 1.00 57.19 201 ARG A C 1
ATOM 1591 O O . ARG A 1 201 ? -10.628 -8.306 -4.654 1.00 57.19 201 ARG A O 1
ATOM 1598 N N . LEU A 1 202 ? -11.247 -8.619 -2.527 1.00 58.88 202 LEU A N 1
ATOM 1599 C CA . LEU A 1 202 ? -9.897 -8.548 -1.955 1.00 58.88 202 LEU A CA 1
ATOM 1600 C C . LEU A 1 202 ? -9.035 -9.744 -2.371 1.00 58.88 202 LEU A C 1
ATOM 1602 O O . LEU A 1 202 ? -7.877 -9.546 -2.725 1.00 58.88 202 LEU A O 1
ATOM 1606 N N . LYS A 1 203 ? -9.601 -10.956 -2.347 1.00 61.16 203 LYS A N 1
ATOM 1607 C CA .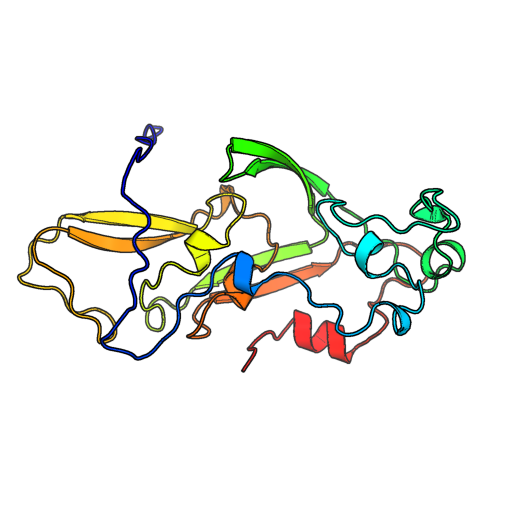 LYS A 1 203 ? -8.910 -12.195 -2.736 1.00 61.16 203 LYS A CA 1
ATOM 1608 C C . LYS A 1 203 ? -8.715 -12.321 -4.248 1.00 61.16 203 LYS A C 1
ATOM 1610 O O . LYS A 1 203 ? -7.748 -12.931 -4.680 1.00 61.16 203 LYS A O 1
ATOM 1615 N N . ASN A 1 204 ? -9.609 -11.728 -5.037 1.00 60.16 204 ASN A N 1
ATOM 1616 C CA . ASN A 1 204 ? -9.644 -11.845 -6.494 1.00 60.16 204 ASN A CA 1
ATOM 1617 C C . ASN A 1 204 ? -9.498 -10.481 -7.187 1.00 60.16 204 ASN A C 1
ATOM 1619 O O . ASN A 1 204 ? -10.164 -10.236 -8.191 1.00 60.16 204 ASN A O 1
ATOM 1623 N N . ARG A 1 205 ? -8.665 -9.567 -6.657 1.00 53.47 205 ARG A N 1
ATOM 1624 C CA . ARG A 1 205 ? -8.425 -8.250 -7.282 1.00 53.47 205 ARG A CA 1
ATOM 1625 C C . ARG A 1 205 ? -7.798 -8.412 -8.675 1.00 53.47 205 ARG A C 1
ATOM 1627 O O . ARG A 1 205 ? -6.583 -8.372 -8.817 1.00 53.47 205 ARG A O 1
ATOM 1634 N N . GLN A 1 206 ? -8.637 -8.525 -9.698 1.00 44.84 206 GLN A N 1
ATOM 1635 C CA . GLN A 1 206 ? -8.384 -8.029 -11.048 1.00 44.84 206 GLN A CA 1
ATOM 1636 C C . GLN A 1 206 ? -9.344 -6.854 -11.232 1.00 44.84 206 GLN A C 1
ATOM 1638 O O . GLN A 1 206 ? -10.522 -7.037 -11.534 1.00 44.84 206 GLN A O 1
ATOM 1643 N N . ILE A 1 207 ? -8.879 -5.656 -10.887 1.00 41.19 207 ILE A N 1
ATOM 1644 C CA . ILE A 1 207 ? -9.690 -4.442 -10.971 1.00 41.19 207 ILE A CA 1
ATOM 1645 C C . ILE A 1 207 ? -9.641 -3.992 -12.432 1.00 41.19 207 ILE A C 1
ATOM 1647 O O . ILE A 1 207 ? -8.581 -3.598 -12.893 1.00 41.19 207 ILE A O 1
ATOM 1651 N N . LYS A 1 208 ? -10.765 -4.092 -13.146 1.00 34.62 208 LYS A N 1
ATOM 1652 C CA . LYS A 1 208 ? -10.950 -3.421 -14.441 1.00 34.62 208 LYS A CA 1
ATOM 1653 C C . LYS A 1 208 ? -11.239 -1.940 -14.239 1.00 34.62 208 LYS A C 1
ATOM 1655 O O . LYS A 1 208 ? -11.988 -1.631 -13.283 1.00 34.62 208 LYS A O 1
#

Foldseek 3Di:
DDDDDDPPPDDPPPQPPLVQPNDHQAAPVNVDDDDPDPVPDPQQCPCCQPFFQSPDFGDDPNHTQDPCNRPCNVVVVFFRQQFDWDFACFPVRDTTITGQQFDKDKDFQQLQDPQSCSLCRQPGRSQKDKDWDFDPDQFDAHNRGTDHHTTDIHIDGHVVSDRLPCRSCVRGPRSRMDMATDDGRTDDPDRDGPDPPVVCCNRDPPDD

Radius of gyration: 20.03 Å; chains: 1; bounding box: 51×35×52 Å

Sequence (208 aa):
AKRKRRLAKEINQATIKIPDVGIKTITTEDLKPYIPNPLDCTYCGTCVIMCPFSAIKLKKDDEVVELNDIEIVAKNVVPKLEFSAKKVACKDGKERVMKQYLDAKIEVDWDKCISCFSCAEVCPTESFFRKDIPNTQEKPTYNGIHYSQGIKRRVDYDDDKCINCGACVNACPKDAITMIIDIIKTSGEFKEIFWPEVTYRLKNRQIK

Secondary structure (DSSP, 8-state):
-----------------BTTTTBPPP-GGGGSPP-S-GGG-----HHHHH-TT-----EETTEEPPGGGSHHHHTT-S-EE--EEEEEE-TTS-EEEEEE-EEEEEEE-TTT-----HHHHH-TT-SEEEEEEE--SSS-EETTEEPPTTEEEEEEE-GGG-----HHHHH-TT--EEEEEEEE-EESS--S-S-HHHHHHHHT----

pLDDT: mean 76.52, std 18.13, range [27.52, 94.5]